Protein AF-A0A966J8N2-F1 (afdb_monomer)

Foldseek 3Di:
DAEAEDDDDDDDDDDDWDADPVRPGTPCVPDDDDDDVVVVVVVVVVQVVCCVVPNDADLLLLLVLVLVVQVVVCVVVNHGQEYEYACADPPPRPSRNQVNNCVSVVFAEDHQFLEWDDDDQWIWTWHADPVGIDIDIGGTPHYYHYYPNSDDDDDADPVRVVVVVPDDDDDDDGGGDGDPDDDPDDDDDPDDDDDDDDCDDDPVSVVVVVVVCVVVPVD
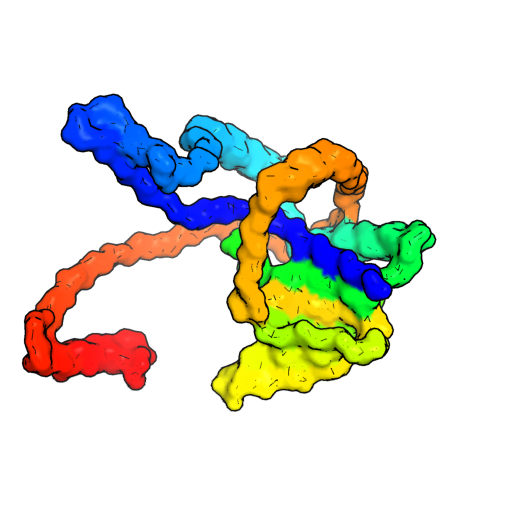
Radius of gyration: 23.29 Å; Cα contacts (8 Å, |Δi|>4): 243; chains: 1; bounding box: 59×46×68 Å

Secondary structure (DSSP, 8-state):
--EEE-----PPP-----B-TTSSSB--TTPPP---HHHHHHHHHHHHHHHHTT-SPPHHHHHHHHHHHHHHHHHHH---SEEEEESS-TTT----HHHHHHHHTT--EEEEEEEEEEETTEEEEEEEETTEEEEEEEESSEEEEEPTTSS-PPPPPHHHHHHHTTS------------S-------PPPPP--------SSGGGHHHHHHHHHHTT--

Nearest PDB structures (foldseek):
  1efv-assembly1_B  TM=6.869E-01  e=2.014E-14  Homo sapiens
  2a1u-assembly1_B  TM=6.929E-01  e=2.767E-14  Homo sapiens
  6fah-assembly1_B  TM=6.423E-01  e=3.055E-12  Acetobacterium woodii DSM 1030
  1t9g-assembly1_S  TM=6.996E-01  e=5.688E-11  Homo sapiens
  2a1t-assembly1_S  TM=6.239E-01  e=9.593E-12  Homo sapiens

pLDDT: mean 81.76, std 17.64, range [38.84, 98.44]

Solvent-accessible surface area (backbone atoms only — not comparable to full-atom values): 13640 Å² total; per-residue (Å²): 138,43,76,46,76,60,83,81,92,69,90,84,87,86,87,87,91,52,66,34,98,86,70,81,45,70,49,57,93,84,54,84,87,73,79,51,72,69,55,45,49,49,52,45,51,49,46,51,49,42,42,76,72,65,42,82,71,43,55,56,18,47,16,46,26,51,40,52,51,51,54,54,54,23,75,78,70,46,76,52,42,34,40,36,28,53,36,51,48,97,81,76,65,64,59,42,35,59,58,50,25,20,59,76,69,73,31,53,70,49,69,45,24,50,40,79,50,78,56,95,63,33,37,39,37,29,27,79,47,99,92,48,75,49,79,46,79,37,63,55,48,27,29,40,15,39,29,87,80,51,67,81,86,76,82,80,47,72,70,53,60,61,53,54,75,71,56,85,80,87,86,74,87,82,59,62,65,80,51,95,76,76,90,87,79,87,77,81,76,81,87,76,85,82,79,87,77,84,68,62,95,57,81,83,20,52,62,56,51,50,54,52,35,49,72,74,62,80,101

Sequence (219 aa):
MRILVCVKRVPAPGSKINITADGQRVDDTNLGHTTSPHEECAVEAASQLIEEHGGEWDPQRTAAAIAAAVTSLEAEGGPFDLVLFGNESADSSGFQVGIRVAHALGRPMVNGAKGLRVEGATAHVEREADAGREAYELPMPAVVGVKEGINLPRYPTMKGRLASKKAGVVTVEPAGEAGGLQMVTLKPPPERTNETVILGNGPEAAAAVVDVLEEIGVL

Structure (mmCIF, N/CA/C/O backbone):
data_AF-A0A966J8N2-F1
#
_entry.id   AF-A0A966J8N2-F1
#
loop_
_atom_site.group_PDB
_atom_site.id
_atom_site.type_symbol
_atom_site.label_atom_id
_atom_site.label_alt_id
_atom_site.label_comp_id
_atom_site.label_asym_id
_atom_site.label_entity_id
_atom_site.label_seq_id
_atom_site.pdbx_PDB_ins_code
_atom_site.Cartn_x
_atom_site.Cartn_y
_atom_site.Cartn_z
_atom_site.occupancy
_atom_site.B_iso_or_equiv
_atom_site.auth_seq_id
_atom_site.auth_comp_id
_atom_site.auth_asym_id
_atom_site.auth_atom_id
_atom_site.pdbx_PDB_model_num
ATOM 1 N N . MET A 1 1 ? -14.325 11.785 11.798 1.00 90.94 1 MET A N 1
ATOM 2 C CA . MET A 1 1 ? -13.638 10.897 10.849 1.00 90.94 1 MET A CA 1
ATOM 3 C C . MET A 1 1 ? -12.196 10.703 11.293 1.00 90.94 1 MET A C 1
ATOM 5 O O . MET A 1 1 ? -11.460 11.684 11.350 1.00 90.94 1 MET A O 1
ATOM 9 N N . ARG A 1 2 ? -11.812 9.482 11.664 1.00 96.50 2 ARG A N 1
ATOM 10 C CA . ARG A 1 2 ? -10.463 9.070 12.064 1.00 96.50 2 ARG A CA 1
ATOM 11 C C . ARG A 1 2 ? -9.881 8.197 10.959 1.00 96.50 2 ARG A C 1
ATOM 13 O O . ARG A 1 2 ? -10.493 7.206 10.573 1.00 96.50 2 ARG A O 1
ATOM 20 N N . ILE A 1 3 ? -8.711 8.578 10.460 1.00 95.62 3 ILE A N 1
ATOM 21 C CA . ILE A 1 3 ? -8.020 7.871 9.380 1.00 95.62 3 ILE A CA 1
ATOM 22 C C . ILE A 1 3 ? -6.671 7.406 9.904 1.00 95.62 3 ILE A C 1
ATOM 24 O O . ILE A 1 3 ? -5.911 8.211 10.446 1.00 95.62 3 ILE A O 1
ATOM 28 N N . LEU A 1 4 ? -6.374 6.128 9.711 1.00 95.75 4 LEU A N 1
ATOM 29 C CA . LEU A 1 4 ? -5.045 5.571 9.915 1.00 95.75 4 LEU A CA 1
ATOM 30 C C . LEU A 1 4 ? -4.380 5.360 8.553 1.00 95.75 4 LEU A C 1
ATOM 32 O O . LEU A 1 4 ? -5.027 4.890 7.623 1.00 95.75 4 LEU A O 1
ATOM 36 N N . VAL A 1 5 ? -3.095 5.694 8.428 1.00 93.56 5 VAL A N 1
ATOM 37 C CA . VAL A 1 5 ? -2.320 5.471 7.199 1.00 93.56 5 VAL A CA 1
ATOM 38 C C . VAL A 1 5 ? -1.098 4.630 7.533 1.00 93.56 5 VAL A C 1
ATOM 40 O O . VAL A 1 5 ? -0.260 5.038 8.336 1.00 93.56 5 VAL A O 1
ATOM 43 N N . CYS A 1 6 ? -0.992 3.464 6.907 1.00 89.81 6 CYS A N 1
ATOM 44 C CA . CYS A 1 6 ? 0.141 2.563 7.047 1.00 89.81 6 CYS A CA 1
ATOM 45 C C . CYS A 1 6 ? 1.195 2.905 5.988 1.00 89.81 6 CYS A C 1
ATOM 47 O O . CYS A 1 6 ? 0.953 2.773 4.788 1.00 89.81 6 CYS A O 1
ATOM 49 N N . VAL A 1 7 ? 2.370 3.347 6.438 1.00 85.56 7 VAL A N 1
ATOM 50 C CA . VAL A 1 7 ? 3.507 3.711 5.580 1.00 85.56 7 VAL A CA 1
ATOM 51 C C . VAL A 1 7 ? 4.668 2.743 5.800 1.00 85.56 7 VAL A C 1
ATOM 53 O O . VAL A 1 7 ? 4.949 2.363 6.935 1.00 85.56 7 VAL A O 1
ATOM 56 N N . LYS A 1 8 ? 5.353 2.356 4.719 1.00 81.50 8 LYS A N 1
ATOM 57 C CA . LYS A 1 8 ? 6.561 1.518 4.752 1.00 81.50 8 LYS A CA 1
ATOM 58 C C . LYS A 1 8 ? 7.743 2.324 4.220 1.00 81.50 8 LYS A C 1
ATOM 60 O O . LYS A 1 8 ? 7.620 3.002 3.201 1.00 81.50 8 LYS A O 1
ATOM 65 N N . ARG A 1 9 ? 8.885 2.255 4.903 1.00 73.94 9 ARG A N 1
ATOM 66 C CA . ARG A 1 9 ? 10.158 2.787 4.400 1.00 73.94 9 ARG A CA 1
ATOM 67 C C . ARG A 1 9 ? 10.784 1.750 3.463 1.00 73.94 9 ARG A C 1
ATOM 69 O O . ARG A 1 9 ? 10.900 0.600 3.861 1.00 73.94 9 ARG A O 1
ATOM 76 N N . VAL A 1 10 ? 11.189 2.170 2.266 1.00 61.56 10 VAL A N 1
ATOM 77 C CA . VAL A 1 10 ? 11.801 1.320 1.225 1.00 61.56 10 VAL A CA 1
ATOM 78 C C . VAL A 1 10 ? 13.057 2.002 0.644 1.00 61.56 10 VAL A C 1
ATOM 80 O O . VAL A 1 10 ? 13.169 3.228 0.779 1.00 61.56 10 VAL A O 1
ATOM 83 N N . PRO A 1 11 ? 14.003 1.265 0.027 1.00 57.75 11 PRO A N 1
ATOM 84 C CA . PRO A 1 11 ? 15.162 1.847 -0.664 1.00 57.75 11 PRO A CA 1
ATOM 85 C C . PRO A 1 11 ? 14.770 2.796 -1.813 1.00 57.75 11 PRO A C 1
ATOM 87 O O . PRO A 1 11 ? 13.733 2.615 -2.450 1.00 57.75 11 PRO A O 1
ATOM 90 N N . ALA A 1 12 ? 15.591 3.819 -2.084 1.00 53.41 12 ALA A N 1
ATOM 91 C CA . ALA A 1 12 ? 15.307 4.841 -3.098 1.00 53.41 12 ALA A CA 1
ATOM 92 C C . ALA A 1 12 ? 15.877 4.468 -4.487 1.00 53.41 12 ALA A C 1
ATOM 94 O O . ALA A 1 12 ? 17.073 4.198 -4.589 1.00 53.41 12 ALA A O 1
ATOM 95 N N . PRO A 1 13 ? 15.085 4.510 -5.575 1.00 45.66 13 PRO A N 1
ATOM 96 C CA . PRO A 1 13 ? 15.589 4.245 -6.925 1.00 45.66 13 PRO A CA 1
ATOM 97 C C . PRO A 1 13 ? 16.165 5.499 -7.632 1.00 45.66 13 PRO A C 1
ATOM 99 O O . PRO A 1 13 ? 15.451 6.471 -7.857 1.00 45.66 13 PRO A O 1
ATOM 102 N N . GLY A 1 14 ? 17.444 5.437 -8.048 1.00 56.69 14 GLY A N 1
ATOM 103 C CA . GLY A 1 14 ? 18.022 6.137 -9.221 1.00 56.69 14 GLY A CA 1
ATOM 104 C C . GLY A 1 14 ? 18.490 7.609 -9.111 1.00 56.69 14 GLY A C 1
ATOM 105 O O . GLY A 1 14 ? 17.722 8.520 -9.397 1.00 56.69 14 GLY A O 1
ATOM 106 N N . SER A 1 15 ? 19.792 7.872 -8.886 1.00 52.88 15 SER A N 1
ATOM 107 C CA . SER A 1 15 ? 20.393 9.229 -9.001 1.00 52.88 15 SER A CA 1
ATOM 108 C C . SER A 1 15 ? 21.612 9.282 -9.945 1.00 52.88 15 SER A C 1
ATOM 110 O O . SER A 1 15 ? 22.461 8.397 -9.903 1.00 52.88 15 SER A O 1
ATOM 112 N N . LYS A 1 16 ? 21.724 10.335 -10.778 1.00 49.31 16 LYS A N 1
ATOM 113 C CA . LYS A 1 16 ? 22.907 10.662 -11.614 1.00 49.31 16 LYS A CA 1
ATOM 114 C C . LYS A 1 16 ? 23.713 11.819 -10.998 1.00 49.31 16 LYS A C 1
ATOM 116 O O . LYS A 1 16 ? 23.121 12.722 -10.416 1.00 49.31 16 LYS A O 1
ATOM 121 N N . ILE A 1 17 ? 25.040 11.810 -11.170 1.00 52.44 17 ILE A N 1
ATOM 122 C CA . ILE A 1 17 ? 25.995 12.773 -10.578 1.00 52.44 17 ILE A CA 1
ATOM 123 C C . ILE A 1 17 ? 26.529 13.739 -11.655 1.00 52.44 17 ILE A C 1
ATOM 125 O O . ILE A 1 17 ? 26.930 13.287 -12.726 1.00 52.44 17 ILE A O 1
ATOM 129 N N . ASN A 1 18 ? 26.576 15.046 -11.355 1.00 51.38 18 ASN A N 1
ATOM 130 C CA . ASN A 1 18 ? 27.147 16.106 -12.208 1.00 51.38 18 ASN A CA 1
ATOM 131 C C . ASN A 1 18 ? 28.464 16.663 -11.620 1.00 51.38 18 ASN A C 1
ATOM 133 O O . ASN A 1 18 ? 28.642 16.666 -10.405 1.00 51.38 18 ASN A O 1
ATOM 137 N N . ILE A 1 19 ? 29.374 17.173 -12.460 1.00 49.66 19 ILE A N 1
ATOM 138 C CA . ILE A 1 19 ? 30.693 17.720 -12.065 1.00 49.66 19 ILE A CA 1
ATOM 139 C C . ILE A 1 19 ? 30.783 19.200 -12.479 1.00 49.66 19 ILE A C 1
ATOM 141 O O . ILE A 1 19 ? 30.274 19.575 -13.536 1.00 49.66 19 ILE A O 1
ATOM 145 N N . THR A 1 20 ? 31.417 20.039 -11.655 1.00 46.62 20 THR A N 1
ATOM 146 C CA . THR A 1 20 ? 31.662 21.463 -11.930 1.00 46.62 20 THR A CA 1
ATOM 147 C C . THR A 1 20 ? 32.544 21.654 -13.168 1.00 46.62 20 THR A C 1
ATOM 149 O O . THR A 1 20 ? 33.366 20.805 -13.505 1.00 46.62 20 THR A O 1
ATOM 152 N N . ALA A 1 21 ? 32.398 22.790 -13.860 1.00 53.66 21 ALA A N 1
ATOM 153 C CA . ALA A 1 21 ? 33.078 23.062 -15.136 1.00 53.66 21 ALA A CA 1
ATOM 154 C C . ALA A 1 21 ? 34.621 23.051 -15.061 1.00 53.66 21 ALA A C 1
ATOM 156 O O . ALA A 1 21 ? 35.285 22.869 -16.078 1.00 53.66 21 ALA A O 1
ATOM 157 N N . ASP A 1 22 ? 35.191 23.236 -13.869 1.00 62.16 22 ASP A N 1
ATOM 158 C CA . ASP A 1 22 ? 36.630 23.144 -13.594 1.00 62.16 22 ASP A CA 1
ATOM 159 C C . ASP A 1 22 ? 37.109 21.710 -13.285 1.00 62.16 22 ASP A C 1
ATOM 161 O O . ASP A 1 22 ? 38.305 21.480 -13.101 1.00 62.16 22 ASP A O 1
ATOM 165 N N . GLY A 1 23 ? 36.192 20.740 -13.225 1.00 43.81 23 GLY A N 1
ATOM 166 C CA . GLY A 1 23 ? 36.477 19.332 -12.963 1.00 43.81 23 GLY A CA 1
ATOM 167 C C . GLY A 1 23 ? 36.945 19.033 -11.538 1.00 43.81 23 GLY A C 1
ATOM 168 O O . GLY A 1 23 ? 37.379 17.916 -11.270 1.00 43.81 23 GLY A O 1
ATOM 169 N N . GLN A 1 24 ? 36.897 20.009 -10.627 1.00 52.28 24 GLN A N 1
ATOM 170 C CA . GLN A 1 24 ? 37.462 19.864 -9.282 1.00 52.28 24 GLN A CA 1
ATOM 171 C C . GLN A 1 24 ? 36.437 19.402 -8.245 1.00 52.28 24 GLN A C 1
ATOM 173 O O . GLN A 1 24 ? 36.822 19.008 -7.142 1.00 52.28 24 GLN A O 1
ATOM 178 N N . ARG A 1 25 ? 35.132 19.489 -8.542 1.00 39.75 25 ARG A N 1
ATOM 179 C CA . ARG A 1 25 ? 34.061 19.227 -7.572 1.00 39.75 25 ARG A CA 1
ATOM 180 C C . ARG A 1 25 ? 32.830 18.615 -8.237 1.00 39.75 25 ARG A C 1
ATOM 182 O O . ARG A 1 25 ? 32.580 18.801 -9.420 1.00 39.75 25 ARG A O 1
ATOM 189 N N . VAL A 1 26 ? 32.032 17.901 -7.453 1.00 44.72 26 VAL A N 1
ATOM 190 C CA . VAL A 1 26 ? 30.655 17.553 -7.824 1.00 44.72 26 VAL A CA 1
ATOM 191 C C . VAL A 1 26 ? 29.809 18.823 -7.713 1.00 44.72 26 VAL A C 1
ATOM 193 O O . VAL A 1 26 ? 29.905 19.526 -6.707 1.00 44.72 26 VAL A O 1
ATOM 196 N N . ASP A 1 27 ? 29.023 19.138 -8.746 1.00 58.16 27 ASP A N 1
ATOM 197 C CA . ASP A 1 27 ? 28.054 20.238 -8.688 1.00 58.16 27 ASP A CA 1
ATOM 198 C C . ASP A 1 27 ? 26.820 19.758 -7.914 1.00 58.16 27 ASP A C 1
ATOM 200 O O . ASP A 1 27 ? 25.926 19.104 -8.456 1.00 58.16 27 ASP A O 1
ATOM 204 N N . ASP A 1 28 ? 26.819 20.036 -6.612 1.00 55.34 28 ASP A N 1
ATOM 205 C CA . ASP A 1 28 ? 25.792 19.636 -5.652 1.00 55.34 28 ASP A CA 1
ATOM 206 C C . ASP A 1 28 ? 24.653 20.652 -5.512 1.00 55.34 28 ASP A C 1
ATOM 208 O O . ASP A 1 28 ? 23.693 20.399 -4.781 1.00 55.34 28 ASP A O 1
ATOM 212 N N . THR A 1 29 ? 24.693 21.747 -6.283 1.00 53.69 29 THR A N 1
ATOM 213 C CA . THR A 1 29 ? 23.726 22.856 -6.224 1.00 53.69 29 THR A CA 1
ATOM 214 C C . THR A 1 29 ? 22.280 22.387 -6.435 1.00 53.69 29 THR A C 1
ATOM 216 O O . THR A 1 29 ? 21.351 22.989 -5.901 1.00 53.69 29 THR A O 1
ATOM 219 N N . ASN A 1 30 ? 22.088 21.287 -7.177 1.00 47.91 30 ASN A N 1
ATOM 220 C CA . ASN A 1 30 ? 20.786 20.659 -7.435 1.00 47.91 30 ASN A CA 1
ATOM 221 C C . ASN A 1 30 ? 20.743 19.153 -7.095 1.00 47.91 30 ASN A C 1
ATOM 223 O O . ASN A 1 30 ? 19.822 18.460 -7.530 1.00 47.91 30 ASN A O 1
ATOM 227 N N . LEU A 1 31 ? 21.721 18.625 -6.345 1.00 48.31 31 LEU A N 1
ATOM 228 C CA . LEU A 1 31 ? 21.735 17.211 -5.956 1.00 48.31 31 LEU A CA 1
ATOM 229 C C . LEU A 1 31 ? 20.979 16.983 -4.641 1.00 48.31 31 LEU A C 1
ATOM 231 O O . LEU A 1 31 ? 21.193 17.651 -3.625 1.00 48.31 31 LEU A O 1
ATOM 235 N N . GLY A 1 32 ? 20.114 15.969 -4.644 1.00 45.47 32 GLY A N 1
ATOM 236 C CA . GLY A 1 32 ? 19.636 15.362 -3.407 1.00 45.47 32 GLY A CA 1
ATOM 237 C C . GLY A 1 32 ? 20.806 14.672 -2.711 1.00 45.47 32 GLY A C 1
ATOM 238 O O . GLY A 1 32 ? 21.498 13.862 -3.318 1.00 45.47 32 GLY A O 1
ATOM 239 N N . HIS A 1 33 ? 21.054 15.006 -1.448 1.00 46.91 33 HIS A N 1
ATOM 240 C CA . HIS A 1 33 ? 22.078 14.326 -0.661 1.00 46.91 33 HIS A CA 1
ATOM 241 C C . HIS A 1 33 ? 21.510 12.989 -0.164 1.00 46.91 33 HIS A C 1
ATOM 243 O O . HIS A 1 33 ? 20.449 12.969 0.464 1.00 46.91 33 HIS A O 1
ATOM 249 N N . THR A 1 34 ? 22.210 11.893 -0.455 1.00 48.28 34 THR A N 1
ATOM 250 C CA . THR A 1 34 ? 21.903 10.538 0.032 1.00 48.28 34 THR A CA 1
ATOM 251 C C . THR A 1 34 ? 23.021 10.044 0.956 1.00 48.28 34 THR A C 1
ATOM 253 O O . THR A 1 34 ? 24.043 10.710 1.125 1.00 48.28 34 THR A O 1
ATOM 256 N N . THR A 1 35 ? 22.798 8.911 1.610 1.00 48.00 35 THR A N 1
ATOM 257 C CA . THR A 1 35 ? 23.773 8.203 2.448 1.00 48.00 35 THR A CA 1
ATOM 258 C C . THR A 1 35 ? 25.008 7.827 1.609 1.00 48.00 35 THR A C 1
ATOM 260 O O . THR A 1 35 ? 24.850 7.474 0.447 1.00 48.00 35 THR A O 1
ATOM 263 N N . SER A 1 36 ? 26.244 7.959 2.117 1.00 38.84 36 SER A N 1
ATOM 264 C CA . SER A 1 36 ? 27.427 7.646 1.292 1.00 38.84 36 SER A CA 1
ATOM 265 C C . SER A 1 36 ? 27.568 6.132 1.089 1.00 38.84 36 SER A C 1
ATOM 267 O O . SER A 1 36 ? 27.107 5.377 1.943 1.00 38.84 36 SER A O 1
ATOM 269 N N . PRO A 1 37 ? 28.275 5.653 0.048 1.00 40.81 37 PRO A N 1
ATOM 270 C CA . PRO A 1 37 ? 28.410 4.221 -0.232 1.00 40.81 37 PRO A CA 1
ATOM 271 C C . PRO A 1 37 ? 28.949 3.393 0.941 1.00 40.81 37 PRO A C 1
ATOM 273 O O . PRO A 1 37 ? 28.595 2.233 1.094 1.00 40.81 37 PRO A O 1
ATOM 276 N N . HIS A 1 38 ? 29.783 3.972 1.810 1.00 40.47 38 HIS A N 1
ATOM 277 C CA . HIS A 1 38 ? 30.262 3.283 3.012 1.00 40.47 38 HIS A CA 1
ATOM 278 C C . HIS A 1 38 ? 29.167 3.120 4.070 1.00 40.47 38 HIS A C 1
ATOM 280 O O . HIS A 1 38 ? 29.110 2.103 4.755 1.00 40.47 38 HIS A O 1
ATOM 286 N N . GLU A 1 39 ? 28.295 4.112 4.199 1.00 44.66 39 GLU A N 1
ATOM 287 C CA . GLU A 1 39 ? 27.160 4.088 5.117 1.00 44.66 39 GLU A CA 1
ATOM 288 C C . GLU A 1 39 ? 25.996 3.285 4.518 1.00 44.66 39 GLU A C 1
ATOM 290 O O . GLU A 1 39 ? 25.277 2.631 5.261 1.00 44.66 39 GLU A O 1
ATOM 295 N N . GLU A 1 40 ? 25.856 3.246 3.191 1.00 43.16 40 GLU A N 1
ATOM 296 C CA . GLU A 1 40 ? 24.983 2.317 2.469 1.00 43.16 40 GLU A CA 1
ATOM 297 C C . GLU A 1 40 ? 25.467 0.879 2.657 1.00 43.16 40 GLU A C 1
ATOM 299 O O . GLU A 1 40 ? 24.668 0.035 3.033 1.00 43.16 40 GLU A O 1
ATOM 304 N N . CYS A 1 41 ? 26.772 0.606 2.534 1.00 46.91 41 CYS A N 1
ATOM 305 C CA . CYS A 1 41 ? 27.359 -0.693 2.876 1.00 46.91 41 CYS A CA 1
ATOM 306 C C . CYS A 1 41 ? 27.179 -1.045 4.358 1.00 46.91 41 CYS A C 1
ATOM 308 O O . CYS A 1 41 ? 27.017 -2.214 4.684 1.00 46.91 41 CYS A O 1
ATOM 310 N N . ALA A 1 42 ? 27.208 -0.067 5.269 1.00 47.62 42 ALA A N 1
ATOM 311 C CA . ALA A 1 42 ? 26.953 -0.310 6.689 1.00 47.62 42 ALA A CA 1
ATOM 312 C C . ALA A 1 42 ? 25.469 -0.610 6.963 1.00 47.62 42 ALA A C 1
ATOM 314 O O . ALA A 1 42 ? 25.161 -1.490 7.763 1.00 47.62 42 ALA A O 1
ATOM 315 N N . VAL A 1 43 ? 24.554 0.092 6.287 1.00 53.56 43 VAL A N 1
ATOM 316 C CA . VAL A 1 43 ? 23.110 -0.183 6.319 1.00 53.56 43 VAL A CA 1
ATOM 317 C C . VAL A 1 43 ? 22.801 -1.533 5.674 1.00 53.56 43 VAL A C 1
ATOM 319 O O . VAL A 1 43 ? 21.986 -2.269 6.211 1.00 53.56 43 VAL A O 1
ATOM 322 N N . GLU A 1 44 ? 23.480 -1.889 4.588 1.00 61.03 44 GLU A N 1
ATOM 323 C CA . GLU A 1 44 ? 23.371 -3.182 3.913 1.00 61.03 44 GLU A CA 1
ATOM 324 C C . GLU A 1 44 ? 23.938 -4.306 4.778 1.00 61.03 44 GLU A C 1
ATOM 326 O O . GLU A 1 44 ? 23.272 -5.308 4.974 1.00 61.03 44 GLU A O 1
ATOM 331 N N . ALA A 1 45 ? 25.109 -4.131 5.393 1.00 58.06 45 ALA A N 1
ATOM 332 C CA . ALA A 1 45 ? 25.642 -5.100 6.348 1.00 58.06 45 ALA A CA 1
ATOM 333 C C . ALA A 1 45 ? 24.697 -5.274 7.546 1.00 58.06 45 ALA A C 1
ATOM 335 O O . ALA A 1 45 ? 24.491 -6.389 8.012 1.00 58.06 45 ALA A O 1
ATOM 336 N N . ALA A 1 46 ? 24.076 -4.193 8.026 1.00 57.78 46 ALA A N 1
ATOM 337 C CA . ALA A 1 46 ? 23.033 -4.280 9.040 1.00 57.78 46 ALA A CA 1
ATOM 338 C C . ALA A 1 46 ? 21.770 -4.985 8.514 1.00 57.78 46 ALA A C 1
ATOM 340 O O . ALA A 1 46 ? 21.186 -5.761 9.261 1.00 57.78 46 ALA A O 1
ATOM 341 N N . SER A 1 47 ? 21.369 -4.770 7.255 1.00 54.06 47 SER A N 1
ATOM 342 C CA . SER A 1 47 ? 20.258 -5.485 6.609 1.00 54.06 47 SER A CA 1
ATOM 343 C C . SER A 1 47 ? 20.561 -6.972 6.499 1.00 54.06 47 SER A C 1
ATOM 345 O O . SER A 1 47 ? 19.766 -7.771 6.966 1.00 54.06 47 SER A O 1
ATOM 347 N N . GLN A 1 48 ? 21.744 -7.349 6.015 1.00 54.00 48 GLN A N 1
ATOM 348 C CA . GLN A 1 48 ? 22.218 -8.731 5.943 1.00 54.00 48 GLN A CA 1
ATOM 349 C C . GLN A 1 48 ? 22.260 -9.383 7.324 1.00 54.00 48 GLN A C 1
ATOM 351 O O . GLN A 1 48 ? 21.814 -10.513 7.474 1.00 54.00 48 GLN A O 1
ATOM 356 N N . LEU A 1 49 ? 22.727 -8.671 8.355 1.00 58.56 49 LEU A N 1
ATOM 357 C CA . LEU A 1 49 ? 22.721 -9.172 9.730 1.00 58.56 49 LEU A CA 1
ATOM 358 C C . LEU A 1 49 ? 21.297 -9.313 10.281 1.00 58.56 49 LEU A C 1
ATOM 360 O O . LEU A 1 49 ? 21.013 -10.300 10.953 1.00 58.56 49 LEU A O 1
ATOM 364 N N . ILE A 1 50 ? 20.395 -8.366 10.003 1.00 58.50 50 ILE A N 1
ATOM 365 C CA . ILE A 1 50 ? 18.972 -8.457 10.367 1.00 58.50 50 ILE A CA 1
ATOM 366 C C . ILE A 1 50 ? 18.307 -9.608 9.614 1.00 58.50 50 ILE A C 1
ATOM 368 O O . ILE A 1 50 ? 17.517 -10.331 10.205 1.00 58.50 50 ILE A O 1
ATOM 372 N N . GLU A 1 51 ? 18.636 -9.825 8.345 1.00 57.91 51 GLU A N 1
ATOM 373 C CA . GLU A 1 51 ? 18.144 -10.932 7.533 1.00 57.91 51 GLU A CA 1
ATOM 374 C C . GLU A 1 51 ? 18.638 -12.276 8.072 1.00 57.91 51 GLU A C 1
ATOM 376 O O . GLU A 1 51 ? 17.830 -13.173 8.309 1.00 57.91 51 GLU A O 1
ATOM 381 N N . GLU A 1 52 ? 19.935 -12.380 8.363 1.00 49.97 52 GLU A N 1
ATOM 382 C CA . GLU A 1 52 ? 20.589 -13.546 8.964 1.00 49.97 52 GLU A CA 1
ATOM 383 C C . GLU A 1 52 ? 20.037 -13.863 10.365 1.00 49.97 52 GLU A C 1
ATOM 385 O O . GLU A 1 52 ? 19.918 -15.030 10.735 1.00 49.97 52 GLU A O 1
ATOM 390 N N . HIS A 1 53 ? 19.645 -12.840 11.131 1.00 55.06 53 HIS A N 1
ATOM 391 C CA . HIS A 1 53 ? 19.195 -12.974 12.520 1.00 55.06 53 HIS A CA 1
ATOM 392 C C . HIS A 1 53 ? 17.700 -12.670 12.724 1.00 55.06 53 HIS A C 1
ATOM 394 O O . HIS A 1 53 ? 17.267 -12.487 13.865 1.00 55.06 53 HIS A O 1
ATOM 400 N N . GLY A 1 54 ? 16.888 -12.608 11.663 1.00 56.12 54 GLY A N 1
ATOM 401 C CA . GLY A 1 54 ? 15.506 -12.142 11.817 1.00 56.12 54 GLY A CA 1
ATOM 402 C C . GLY A 1 54 ? 14.666 -11.828 10.579 1.00 56.12 54 GLY A C 1
ATOM 403 O O . GLY A 1 54 ? 13.462 -11.674 10.779 1.00 56.12 54 GLY A O 1
ATOM 404 N N . GLY A 1 55 ? 15.229 -11.787 9.362 1.00 58.06 55 GLY A N 1
ATOM 405 C CA . GLY A 1 55 ? 14.515 -11.657 8.078 1.00 58.06 55 GLY A CA 1
ATOM 406 C C . GLY A 1 55 ? 13.657 -10.395 7.890 1.00 58.06 55 GLY A C 1
ATOM 407 O O . GLY A 1 55 ? 13.176 -9.780 8.842 1.00 58.06 55 GLY A O 1
ATOM 408 N N . GLU A 1 56 ? 13.347 -10.044 6.638 1.00 66.12 56 GLU A N 1
ATOM 409 C CA . GLU A 1 56 ? 12.130 -9.263 6.389 1.00 66.12 56 GLU A CA 1
ATOM 410 C C . GLU A 1 56 ? 10.924 -10.108 6.830 1.00 66.12 56 GLU A C 1
ATOM 412 O O . GLU A 1 56 ? 10.830 -11.300 6.526 1.00 66.12 56 GLU A O 1
ATOM 417 N N . TRP A 1 57 ? 10.002 -9.512 7.584 1.00 79.00 57 TRP A N 1
ATOM 418 C CA . TRP A 1 57 ? 8.794 -10.217 7.991 1.00 79.00 57 TRP A CA 1
ATOM 419 C C . TRP A 1 57 ? 7.946 -10.547 6.771 1.00 79.00 57 TRP A C 1
ATOM 421 O O . TRP A 1 57 ? 7.644 -9.681 5.949 1.00 79.00 57 TRP A O 1
ATOM 431 N N . ASP A 1 58 ? 7.479 -11.788 6.694 1.00 86.19 58 ASP A N 1
ATOM 432 C CA . ASP A 1 58 ? 6.559 -12.178 5.640 1.00 86.19 58 ASP A CA 1
ATOM 433 C C . ASP A 1 58 ? 5.241 -11.367 5.721 1.00 86.19 58 ASP A C 1
ATOM 435 O O . ASP A 1 58 ? 4.896 -10.792 6.769 1.00 86.19 58 ASP A O 1
ATOM 439 N N . PRO A 1 59 ? 4.458 -11.304 4.627 1.00 88.12 59 PRO A N 1
ATOM 440 C CA . PRO A 1 59 ? 3.237 -10.505 4.598 1.00 88.12 59 PRO A CA 1
ATOM 441 C C . PRO A 1 59 ? 2.189 -10.901 5.644 1.00 88.12 59 PRO A C 1
ATOM 443 O O . PRO A 1 59 ? 1.392 -10.051 6.043 1.00 88.12 59 PRO A O 1
ATOM 446 N N . GLN A 1 60 ? 2.149 -12.165 6.081 1.00 92.19 60 GLN A N 1
ATOM 447 C CA . GLN A 1 60 ? 1.217 -12.628 7.109 1.00 92.19 60 GLN A CA 1
ATOM 448 C C . GLN A 1 60 ? 1.652 -12.139 8.488 1.00 92.19 60 GLN A C 1
ATOM 450 O O . GLN A 1 60 ? 0.837 -11.533 9.187 1.00 92.19 60 GLN A O 1
ATOM 455 N N . ARG A 1 61 ? 2.925 -12.322 8.846 1.00 91.88 61 ARG A N 1
ATOM 456 C CA . ARG A 1 61 ? 3.481 -11.825 10.110 1.00 91.88 61 ARG A CA 1
ATOM 457 C C . ARG A 1 61 ? 3.357 -10.304 10.222 1.00 91.88 61 ARG A C 1
ATOM 459 O O . ARG A 1 61 ? 2.895 -9.789 11.240 1.00 91.88 61 ARG A O 1
ATOM 466 N N . THR A 1 62 ? 3.681 -9.589 9.143 1.00 90.69 62 THR A N 1
ATOM 467 C CA . THR A 1 62 ? 3.539 -8.126 9.049 1.00 90.69 62 THR A CA 1
ATOM 468 C C . THR A 1 62 ? 2.088 -7.685 9.230 1.00 90.69 62 THR A C 1
ATOM 470 O O . THR A 1 62 ? 1.802 -6.790 10.026 1.00 90.69 62 THR A O 1
ATOM 473 N N . ALA A 1 63 ? 1.147 -8.324 8.529 1.00 94.31 63 ALA A N 1
ATOM 474 C CA . ALA A 1 63 ? -0.270 -7.995 8.650 1.00 94.31 63 ALA A CA 1
ATOM 475 C C . ALA A 1 63 ? -0.819 -8.266 10.058 1.00 94.31 63 ALA A C 1
ATOM 477 O O . ALA A 1 63 ? -1.609 -7.468 10.556 1.00 94.31 63 ALA A O 1
ATOM 478 N N . ALA A 1 64 ? -0.386 -9.346 10.716 1.00 94.56 64 ALA A N 1
ATOM 479 C CA . ALA A 1 64 ? -0.803 -9.670 12.078 1.00 94.56 64 ALA A CA 1
ATOM 480 C C . ALA A 1 64 ? -0.374 -8.587 13.082 1.00 94.56 64 ALA A C 1
ATOM 482 O O . ALA A 1 64 ? -1.208 -8.110 13.853 1.00 94.56 64 ALA A O 1
ATOM 483 N N . ALA A 1 65 ? 0.885 -8.135 13.024 1.00 94.56 65 ALA A N 1
ATOM 484 C CA . ALA A 1 65 ? 1.357 -7.048 13.884 1.00 94.56 65 ALA A CA 1
ATOM 485 C C . ALA A 1 65 ? 0.623 -5.729 13.621 1.00 94.56 65 ALA A C 1
ATOM 487 O O . ALA A 1 65 ? 0.237 -5.045 14.568 1.00 94.56 65 ALA A O 1
ATOM 488 N N . ILE A 1 66 ? 0.387 -5.378 12.351 1.00 95.31 66 ILE A N 1
ATOM 489 C CA . ILE A 1 66 ? -0.361 -4.161 12.013 1.00 95.31 66 ILE A CA 1
ATOM 490 C C . ILE A 1 66 ? -1.797 -4.263 12.531 1.00 95.31 66 ILE A C 1
ATOM 492 O O . ILE A 1 66 ? -2.259 -3.332 13.180 1.00 95.31 66 ILE A O 1
ATOM 496 N N . ALA A 1 67 ? -2.492 -5.381 12.304 1.00 96.50 67 ALA A N 1
ATOM 497 C CA . ALA A 1 67 ? -3.856 -5.578 12.791 1.00 96.50 67 ALA A CA 1
ATOM 498 C C . ALA A 1 67 ? -3.934 -5.469 14.324 1.00 96.50 67 ALA A C 1
ATOM 500 O O . ALA A 1 67 ? -4.794 -4.753 14.833 1.00 96.50 67 ALA A O 1
ATOM 501 N N . ALA A 1 68 ? -2.994 -6.084 15.051 1.00 95.69 68 ALA A N 1
ATOM 502 C CA . ALA A 1 68 ? -2.906 -5.965 16.505 1.00 95.69 68 ALA A CA 1
ATOM 503 C C . ALA A 1 68 ? -2.684 -4.511 16.958 1.00 95.69 68 ALA A C 1
ATOM 505 O O . ALA A 1 68 ? -3.347 -4.041 17.885 1.00 95.69 68 ALA A O 1
ATOM 506 N N . ALA A 1 69 ? -1.804 -3.771 16.275 1.00 95.06 69 ALA A N 1
ATOM 507 C CA . ALA A 1 69 ? -1.581 -2.355 16.549 1.00 95.06 69 ALA A CA 1
ATOM 508 C C . ALA A 1 69 ? -2.839 -1.511 16.279 1.00 95.06 69 ALA A C 1
ATOM 510 O O . ALA A 1 69 ? -3.174 -0.654 17.095 1.00 95.06 69 ALA A O 1
ATOM 511 N N . VAL A 1 70 ? -3.572 -1.776 15.186 1.00 96.44 70 VAL A N 1
ATOM 512 C CA . VAL A 1 70 ? -4.858 -1.114 14.906 1.00 96.44 70 VAL A CA 1
ATOM 513 C C . VAL A 1 70 ? -5.843 -1.374 16.039 1.00 96.44 70 VAL A C 1
ATOM 515 O O . VAL A 1 70 ? -6.371 -0.419 16.599 1.00 96.44 70 VAL A O 1
ATOM 518 N N . THR A 1 71 ? -6.052 -2.633 16.426 1.00 96.50 71 THR A N 1
ATOM 519 C CA . THR A 1 71 ? -6.973 -2.988 17.515 1.00 96.50 71 THR A CA 1
ATOM 520 C C . THR A 1 71 ? -6.602 -2.303 18.831 1.00 96.50 71 THR A C 1
ATOM 522 O O . THR A 1 71 ? -7.484 -1.787 19.513 1.00 96.50 71 THR A O 1
ATOM 525 N N . SER A 1 72 ? -5.311 -2.242 19.169 1.00 95.19 72 SER A N 1
ATOM 526 C CA . SER A 1 72 ? -4.829 -1.554 20.374 1.00 95.19 72 SER A CA 1
ATOM 527 C C . SER A 1 72 ? -5.154 -0.054 20.347 1.00 95.19 72 SER A C 1
ATOM 529 O O . SER A 1 72 ? -5.777 0.476 21.266 1.00 95.19 72 SER A O 1
ATOM 531 N N . LEU A 1 73 ? -4.830 0.625 19.241 1.00 95.00 73 LEU A N 1
ATOM 532 C CA . LEU A 1 73 ? -5.124 2.051 19.059 1.00 95.00 73 LEU A CA 1
ATOM 533 C C . LEU A 1 73 ? -6.630 2.348 19.069 1.00 95.00 73 LEU A C 1
ATOM 535 O O . LEU A 1 73 ? -7.056 3.434 19.473 1.00 95.00 73 LEU A O 1
ATOM 539 N N . GLU A 1 74 ? -7.445 1.405 18.599 1.00 97.12 74 GLU A N 1
ATOM 540 C CA . GLU A 1 74 ? -8.895 1.554 18.603 1.00 97.12 74 GLU A CA 1
ATOM 541 C C . GLU A 1 74 ? -9.525 1.335 19.977 1.00 97.12 74 GLU A C 1
ATOM 543 O O . GLU A 1 74 ? -10.520 1.988 20.296 1.00 97.12 74 GLU A O 1
ATOM 548 N N . ALA A 1 75 ? -8.931 0.485 20.816 1.00 96.75 75 ALA A N 1
ATOM 549 C CA . ALA A 1 75 ? -9.371 0.305 22.196 1.00 96.75 75 ALA A CA 1
ATOM 550 C C . ALA A 1 75 ? -9.251 1.605 23.014 1.00 96.75 75 ALA A C 1
ATOM 552 O O . ALA A 1 75 ? -10.083 1.867 23.880 1.00 96.75 75 ALA A O 1
ATOM 553 N N . GLU A 1 76 ? -8.254 2.439 22.713 1.00 93.25 76 GLU A N 1
ATOM 554 C CA . GLU A 1 76 ? -8.032 3.722 23.390 1.00 93.25 76 GLU A CA 1
ATOM 555 C C . GLU A 1 76 ? -8.799 4.885 22.744 1.00 93.25 76 GLU A C 1
ATOM 557 O O . GLU A 1 76 ? -9.303 5.771 23.435 1.00 93.25 76 GLU A O 1
ATOM 562 N N . GLY A 1 77 ? -8.867 4.913 21.409 1.00 93.50 77 GLY A N 1
ATOM 563 C CA . GLY A 1 77 ? -9.343 6.073 20.649 1.00 93.50 77 GLY A CA 1
ATOM 564 C C . GLY A 1 77 ? -10.653 5.881 19.881 1.00 93.50 77 GLY A C 1
ATOM 565 O O . GLY A 1 77 ? -11.051 6.793 19.152 1.00 93.50 77 GLY A O 1
ATOM 566 N N . GLY A 1 78 ? -11.302 4.719 19.998 1.00 95.94 78 GLY A N 1
ATOM 567 C CA . GLY A 1 78 ? -12.453 4.304 19.184 1.00 95.94 78 GLY A CA 1
ATOM 568 C C . GLY A 1 78 ? -12.042 3.719 17.824 1.00 95.94 78 GLY A C 1
ATOM 569 O O . GLY A 1 78 ? -10.855 3.675 17.517 1.00 95.94 78 GLY A O 1
ATOM 570 N N . PRO A 1 79 ? -12.976 3.285 16.961 1.00 96.50 79 PRO A N 1
ATOM 571 C CA . PRO A 1 79 ? -12.638 2.738 15.645 1.00 96.50 79 PRO A CA 1
ATOM 572 C C . PRO A 1 79 ? -12.088 3.806 14.684 1.00 96.50 79 PRO A C 1
ATOM 574 O O . PRO A 1 79 ? -12.424 4.993 14.776 1.00 96.50 79 PRO A O 1
ATOM 577 N N . PHE A 1 80 ? -11.224 3.397 13.757 1.00 98.00 80 PHE A N 1
ATOM 578 C CA . PHE A 1 80 ? -10.882 4.188 12.575 1.00 98.00 80 PHE A CA 1
ATOM 579 C C . PHE A 1 80 ? -11.954 3.992 11.504 1.00 98.00 80 PHE A C 1
ATOM 581 O O . PHE A 1 80 ? -12.310 2.860 11.186 1.00 98.00 80 PHE A O 1
ATOM 588 N N . ASP A 1 81 ? -12.425 5.086 10.907 1.00 98.25 81 ASP A N 1
ATOM 589 C CA . ASP A 1 81 ? -13.394 5.040 9.807 1.00 98.25 81 ASP A CA 1
ATOM 590 C C . ASP A 1 81 ? -12.741 4.501 8.523 1.00 98.25 81 ASP A C 1
ATOM 592 O O . ASP A 1 81 ? -13.353 3.748 7.767 1.00 98.25 81 ASP A O 1
ATOM 596 N N . LEU A 1 82 ? -11.468 4.852 8.304 1.00 97.44 82 LEU A N 1
ATOM 597 C CA . LEU A 1 82 ? -10.656 4.347 7.199 1.00 97.44 82 LEU A CA 1
ATOM 598 C C . LEU A 1 82 ? -9.252 3.965 7.661 1.00 97.44 82 LEU A C 1
ATOM 600 O O . LEU A 1 82 ? -8.588 4.724 8.371 1.00 97.44 82 LEU A O 1
ATOM 604 N N . VAL A 1 83 ? -8.777 2.818 7.181 1.00 97.94 83 VAL A N 1
ATOM 605 C CA . VAL A 1 83 ? -7.363 2.429 7.243 1.00 97.94 83 VAL A CA 1
ATOM 606 C C . VAL A 1 83 ? -6.813 2.390 5.820 1.00 97.94 83 VAL A C 1
ATOM 608 O O . VAL A 1 83 ? -7.330 1.674 4.966 1.00 97.94 83 VAL A O 1
ATOM 611 N N . LEU A 1 84 ? -5.784 3.185 5.548 1.00 96.25 84 LEU A N 1
ATOM 612 C CA . LEU A 1 84 ? -5.200 3.338 4.221 1.00 96.25 84 LEU A CA 1
ATOM 613 C C . LEU A 1 84 ? -3.849 2.633 4.130 1.00 96.25 84 LEU A C 1
ATOM 615 O O . LEU A 1 84 ? -2.995 2.791 5.002 1.00 96.25 84 LEU A O 1
ATOM 619 N N . PHE A 1 85 ? -3.643 1.923 3.027 1.00 94.19 85 PHE A N 1
ATOM 620 C CA . PHE A 1 85 ? -2.372 1.314 2.642 1.00 94.19 85 PHE A CA 1
ATOM 621 C C . PHE A 1 85 ? -1.943 1.827 1.267 1.00 94.19 85 PHE A C 1
ATOM 623 O O . PHE A 1 85 ? -2.778 2.263 0.476 1.00 94.19 85 PHE A O 1
ATOM 630 N N . GLY A 1 86 ? -0.653 1.725 0.949 1.00 89.38 86 GLY A N 1
ATOM 631 C CA . GLY A 1 86 ? -0.238 1.647 -0.452 1.00 89.38 86 GLY A CA 1
ATOM 632 C C . GLY A 1 86 ? -0.725 0.336 -1.080 1.00 89.38 86 GLY A C 1
ATOM 633 O O . GLY A 1 86 ? -0.884 -0.665 -0.381 1.00 89.38 86 GLY A O 1
ATOM 634 N N . ASN A 1 87 ? -0.976 0.342 -2.387 1.00 88.06 87 ASN A N 1
ATOM 635 C CA . ASN A 1 87 ? -1.420 -0.834 -3.144 1.00 88.06 87 ASN A CA 1
ATOM 636 C C . ASN A 1 87 ? -0.424 -2.008 -3.059 1.00 88.06 87 ASN A C 1
ATOM 638 O O . ASN A 1 87 ? -0.822 -3.170 -2.970 1.00 88.06 87 ASN A O 1
ATOM 642 N N . GLU A 1 88 ? 0.865 -1.677 -3.043 1.00 83.50 88 GLU A N 1
ATOM 643 C CA . GLU A 1 88 ? 2.004 -2.565 -2.826 1.00 83.50 88 GLU A CA 1
ATOM 644 C C . GLU A 1 88 ? 3.180 -1.763 -2.245 1.00 83.50 88 GLU A C 1
ATOM 646 O O . GLU A 1 88 ? 3.106 -0.535 -2.137 1.00 83.50 88 GLU A O 1
ATOM 651 N N . SER A 1 89 ? 4.263 -2.446 -1.870 1.00 77.50 89 SER A N 1
ATOM 652 C CA . SER A 1 89 ? 5.535 -1.802 -1.538 1.00 77.50 89 SER A CA 1
ATOM 653 C C . SER A 1 89 ? 6.543 -1.987 -2.669 1.00 77.50 89 SER A C 1
ATOM 655 O O . SER A 1 89 ? 6.572 -3.034 -3.305 1.00 77.50 89 SER A O 1
ATOM 657 N N . ALA A 1 90 ? 7.387 -0.980 -2.896 1.00 71.06 90 ALA A N 1
ATOM 658 C CA . ALA A 1 90 ? 8.310 -0.948 -4.035 1.00 71.06 90 ALA A CA 1
ATOM 659 C C . ALA A 1 90 ? 9.462 -1.970 -3.959 1.00 71.06 90 ALA A C 1
ATOM 661 O O . ALA A 1 90 ? 10.162 -2.175 -4.942 1.00 71.06 90 ALA A O 1
ATOM 662 N N . ASP A 1 91 ? 9.683 -2.576 -2.795 1.00 71.00 91 ASP A N 1
ATOM 663 C CA . ASP A 1 91 ? 10.729 -3.569 -2.557 1.00 71.00 91 ASP A CA 1
ATOM 664 C C . ASP A 1 91 ? 10.243 -4.997 -2.841 1.00 71.00 91 ASP A C 1
ATOM 666 O O . ASP A 1 91 ? 10.784 -5.675 -3.708 1.00 71.00 91 ASP A O 1
ATOM 670 N N . SER A 1 92 ? 9.193 -5.449 -2.153 1.00 71.44 92 SER A N 1
ATOM 671 C CA . SER A 1 92 ? 8.700 -6.826 -2.252 1.00 71.44 92 SER A CA 1
ATOM 672 C C . SER A 1 92 ? 7.518 -7.004 -3.201 1.00 71.44 92 SER A C 1
ATOM 674 O O . SER A 1 92 ? 7.192 -8.142 -3.530 1.00 71.44 92 SER A O 1
ATOM 676 N N . SER A 1 93 ? 6.871 -5.913 -3.642 1.00 78.00 93 SER A N 1
ATOM 677 C CA . SER A 1 93 ? 5.762 -5.913 -4.618 1.00 78.00 93 SER A CA 1
ATOM 678 C C . SER A 1 93 ? 4.701 -6.984 -4.323 1.00 78.00 93 SER A C 1
ATOM 680 O O . SER A 1 93 ? 4.207 -7.691 -5.197 1.00 78.00 93 SER A O 1
ATOM 682 N N . GLY A 1 94 ? 4.412 -7.193 -3.033 1.00 79.38 94 GLY A N 1
ATOM 683 C CA . GLY A 1 94 ? 3.690 -8.383 -2.583 1.00 79.38 94 GLY A CA 1
ATOM 684 C C . GLY A 1 94 ? 2.164 -8.282 -2.634 1.00 79.38 94 GLY A C 1
ATOM 685 O O . GLY A 1 94 ? 1.513 -9.309 -2.474 1.00 79.38 94 GLY A O 1
ATOM 686 N N . PHE A 1 95 ? 1.589 -7.076 -2.771 1.00 86.56 95 PHE A N 1
ATOM 687 C CA . PHE A 1 95 ? 0.138 -6.763 -2.787 1.00 86.56 95 PHE A CA 1
ATOM 688 C C . PHE A 1 95 ? -0.725 -7.387 -1.664 1.00 86.56 95 PHE A C 1
ATOM 690 O O . PHE A 1 95 ? -1.946 -7.466 -1.776 1.00 86.56 95 PHE A O 1
ATOM 697 N N . GLN A 1 96 ? -0.123 -7.856 -0.569 1.00 91.56 96 GLN A N 1
ATOM 698 C CA . GLN A 1 96 ? -0.807 -8.745 0.381 1.00 91.56 96 GLN A CA 1
ATOM 699 C C . GLN A 1 96 ? -1.170 -8.097 1.716 1.00 91.56 96 GLN A C 1
ATOM 701 O O . GLN A 1 96 ? -2.208 -8.426 2.288 1.00 91.56 96 GLN A O 1
ATOM 706 N N . VAL A 1 97 ? -0.324 -7.207 2.242 1.00 93.44 97 VAL A N 1
ATOM 707 C CA . VAL A 1 97 ? -0.413 -6.765 3.646 1.00 93.44 97 VAL A CA 1
ATOM 708 C C . VAL A 1 97 ? -1.749 -6.080 3.941 1.00 93.44 97 VAL A C 1
ATOM 710 O O . VAL A 1 97 ? -2.450 -6.502 4.857 1.00 93.44 97 VAL A O 1
ATOM 713 N N . GLY A 1 98 ? -2.152 -5.088 3.139 1.00 92.94 98 GLY A N 1
ATOM 714 C CA . GLY A 1 98 ? -3.413 -4.367 3.357 1.00 92.94 98 GLY A CA 1
ATOM 715 C C . GLY A 1 98 ? -4.650 -5.270 3.276 1.00 92.94 98 GLY A C 1
ATOM 716 O O . GLY A 1 98 ? -5.551 -5.157 4.103 1.00 92.94 98 GLY A O 1
ATOM 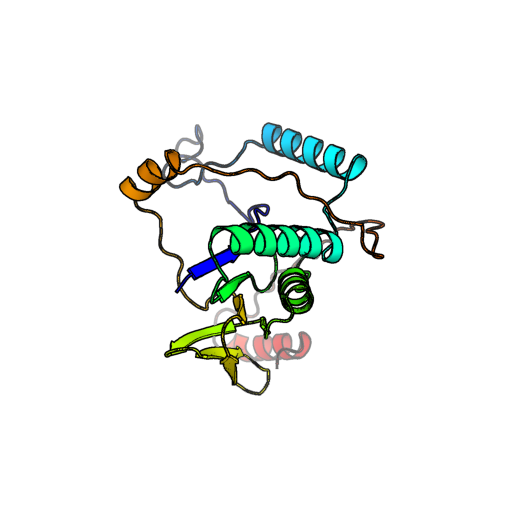717 N N . ILE A 1 99 ? -4.660 -6.225 2.338 1.00 96.38 99 ILE A N 1
ATOM 718 C CA . ILE A 1 99 ? -5.749 -7.205 2.179 1.00 96.38 99 ILE A CA 1
ATOM 719 C C . ILE A 1 99 ? -5.845 -8.104 3.418 1.00 96.38 99 ILE A C 1
ATOM 721 O O . ILE A 1 99 ? -6.930 -8.308 3.960 1.00 96.38 99 ILE A O 1
ATOM 725 N N . ARG A 1 100 ? -4.705 -8.614 3.897 1.00 96.38 100 ARG A N 1
ATOM 726 C CA . ARG A 1 100 ? -4.640 -9.472 5.089 1.00 96.38 100 ARG A CA 1
ATOM 727 C C . ARG A 1 100 ? -5.060 -8.725 6.353 1.00 96.38 100 ARG A C 1
ATOM 729 O O . ARG A 1 100 ? -5.789 -9.295 7.159 1.00 96.38 100 ARG A O 1
ATOM 736 N N . VAL A 1 101 ? -4.658 -7.460 6.505 1.00 97.69 101 VAL A N 1
ATOM 737 C CA . VAL A 1 101 ? -5.101 -6.609 7.622 1.00 97.69 101 VAL A CA 1
ATOM 738 C C . VAL A 1 101 ? -6.612 -6.399 7.567 1.00 97.69 101 VAL A C 1
ATOM 740 O O . VAL A 1 101 ? -7.283 -6.588 8.577 1.00 97.69 101 VAL A O 1
ATOM 743 N N . ALA A 1 102 ? -7.168 -6.064 6.401 1.00 98.12 102 ALA A N 1
ATOM 744 C CA . ALA A 1 102 ? -8.609 -5.878 6.257 1.00 98.12 102 ALA A CA 1
ATOM 745 C C . ALA A 1 102 ? -9.398 -7.138 6.625 1.00 98.12 102 ALA A C 1
ATOM 747 O O . ALA A 1 102 ? -10.359 -7.063 7.388 1.00 98.12 102 ALA A O 1
ATOM 748 N N . HIS A 1 103 ? -8.940 -8.298 6.145 1.00 98.00 103 HIS A N 1
ATOM 749 C CA . HIS A 1 103 ? -9.527 -9.587 6.491 1.00 98.00 103 HIS A CA 1
ATOM 750 C C . HIS A 1 103 ? -9.441 -9.868 7.999 1.00 98.00 103 HIS A C 1
ATOM 752 O O . HIS A 1 103 ? -10.440 -10.245 8.605 1.00 98.00 103 HIS A O 1
ATOM 758 N N . ALA A 1 104 ? -8.278 -9.652 8.625 1.00 97.38 104 ALA A N 1
ATOM 759 C CA . ALA A 1 104 ? -8.090 -9.854 10.064 1.00 97.38 104 ALA A CA 1
ATOM 760 C C . ALA A 1 104 ? -8.984 -8.937 10.918 1.00 97.38 104 ALA A C 1
ATOM 762 O O . ALA A 1 104 ? -9.463 -9.352 11.969 1.00 97.38 104 ALA A O 1
ATOM 763 N N . LEU A 1 105 ? -9.244 -7.712 10.451 1.00 97.75 105 LEU A N 1
ATOM 764 C CA . LEU A 1 105 ? -10.144 -6.755 11.101 1.00 97.75 105 LEU A CA 1
ATOM 765 C C . LEU A 1 105 ? -11.629 -6.973 10.751 1.00 97.75 105 LEU A C 1
ATOM 767 O O . LEU A 1 105 ? -12.478 -6.259 11.282 1.00 97.75 105 LEU A O 1
ATOM 771 N N . GLY A 1 106 ? -11.951 -7.900 9.840 1.00 98.12 106 GLY A N 1
ATOM 772 C CA . GLY A 1 106 ? -13.315 -8.133 9.358 1.00 98.12 106 GLY A CA 1
ATOM 773 C C . GLY A 1 106 ? -13.915 -6.946 8.594 1.00 98.12 106 GLY A C 1
ATOM 774 O O . GLY A 1 106 ? -15.121 -6.721 8.669 1.00 98.12 106 GLY A O 1
ATOM 775 N N . ARG A 1 107 ? -13.087 -6.156 7.896 1.00 98.31 107 ARG A N 1
ATOM 776 C CA . ARG A 1 107 ? -13.506 -4.922 7.208 1.00 98.31 107 ARG A CA 1
ATOM 777 C C . ARG A 1 107 ? -13.586 -5.101 5.693 1.00 98.31 107 ARG A C 1
ATOM 779 O O . ARG A 1 107 ? -12.725 -5.773 5.119 1.00 98.31 107 ARG A O 1
ATOM 786 N N . PRO A 1 108 ? -14.560 -4.455 5.024 1.00 98.25 108 PRO A N 1
ATOM 787 C CA . PRO A 1 108 ? -14.581 -4.392 3.570 1.00 98.25 108 PRO A CA 1
ATOM 788 C C . PRO A 1 108 ? -13.334 -3.663 3.049 1.00 98.25 108 PRO A C 1
ATOM 790 O O . PRO A 1 108 ? -12.842 -2.716 3.670 1.00 98.25 108 PRO A O 1
ATOM 793 N N . MET A 1 109 ? -12.824 -4.121 1.905 1.00 97.38 109 MET A N 1
ATOM 794 C CA . MET A 1 109 ? -11.579 -3.637 1.314 1.00 97.38 109 MET A CA 1
ATOM 795 C C . MET A 1 109 ? -11.678 -3.532 -0.199 1.00 97.38 109 MET A C 1
ATOM 797 O O . MET A 1 109 ? -12.139 -4.461 -0.860 1.00 97.38 109 MET A O 1
ATOM 801 N N . VAL A 1 110 ? -11.141 -2.439 -0.739 1.00 97.12 110 VAL A N 1
ATOM 802 C CA . VAL A 1 110 ? -10.797 -2.315 -2.160 1.00 97.12 110 VAL A CA 1
ATOM 803 C C . VAL A 1 110 ? -9.314 -1.981 -2.267 1.00 97.12 110 VAL A C 1
ATOM 805 O O . VAL A 1 110 ? -8.845 -0.996 -1.695 1.00 97.12 110 VAL A O 1
ATOM 808 N N . ASN A 1 111 ? -8.571 -2.813 -2.998 1.00 94.12 111 ASN A N 1
ATOM 809 C CA . ASN A 1 111 ? -7.181 -2.545 -3.365 1.00 94.12 111 ASN A CA 1
ATOM 810 C C . ASN A 1 111 ? -7.107 -1.923 -4.769 1.00 94.12 111 ASN A C 1
ATOM 812 O O . ASN A 1 111 ? -8.019 -2.104 -5.578 1.00 94.12 111 ASN A O 1
ATOM 816 N N . GLY A 1 112 ? -6.017 -1.220 -5.071 1.00 91.12 112 GLY A N 1
ATOM 817 C CA . GLY A 1 112 ? -5.800 -0.616 -6.387 1.00 91.12 112 GLY A CA 1
ATOM 818 C C . GLY A 1 112 ? -6.604 0.660 -6.640 1.00 91.12 112 GLY A C 1
ATOM 819 O O . GLY A 1 112 ? -6.894 0.979 -7.791 1.00 91.12 112 GLY A O 1
ATOM 820 N N . ALA A 1 113 ? -6.979 1.391 -5.590 1.00 94.38 113 ALA A N 1
ATOM 821 C CA . ALA A 1 113 ? -7.794 2.592 -5.707 1.00 94.38 113 ALA A CA 1
ATOM 822 C C . ALA A 1 113 ? -7.086 3.696 -6.512 1.00 94.38 113 ALA A C 1
ATOM 824 O O . ALA A 1 113 ? -5.958 4.087 -6.200 1.00 94.38 113 ALA A O 1
ATOM 825 N N . LYS A 1 114 ? -7.796 4.227 -7.511 1.00 93.88 114 LYS A N 1
ATOM 826 C CA . LYS A 1 114 ? -7.452 5.396 -8.339 1.00 93.88 114 LYS A CA 1
ATOM 827 C C . LYS A 1 114 ? -8.417 6.570 -8.141 1.00 93.88 114 LYS A C 1
ATOM 829 O O . LYS A 1 114 ? -8.145 7.661 -8.631 1.00 93.88 114 LYS A O 1
ATOM 834 N N . GLY A 1 115 ? -9.481 6.373 -7.362 1.00 93.56 115 GLY A N 1
ATOM 835 C CA . GLY A 1 115 ? -10.353 7.422 -6.836 1.00 93.56 115 GLY A CA 1
ATOM 836 C C . GLY A 1 115 ? -10.894 7.038 -5.457 1.00 93.56 115 GLY A C 1
ATOM 837 O O . GLY A 1 1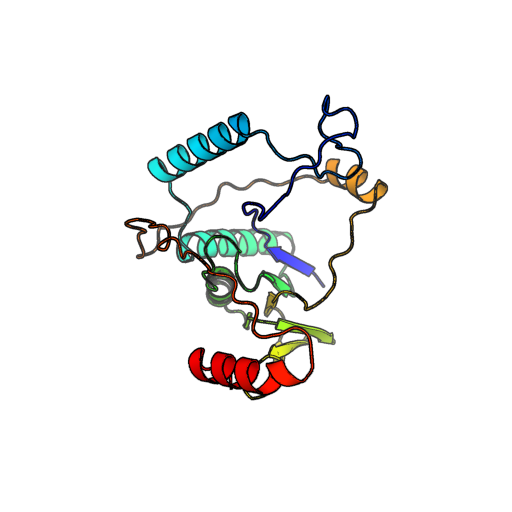15 ? -11.147 5.862 -5.200 1.00 93.56 115 GLY A O 1
ATOM 838 N N . LEU A 1 116 ? -11.044 8.018 -4.562 1.00 95.81 116 LEU A N 1
ATOM 839 C CA . LEU A 1 116 ? -11.600 7.833 -3.219 1.00 95.81 116 LEU A CA 1
ATOM 840 C C . LEU A 1 116 ? -12.359 9.096 -2.792 1.00 95.81 116 LEU A C 1
ATOM 842 O O . LEU A 1 116 ? -11.763 10.169 -2.684 1.00 95.81 116 LEU A O 1
ATOM 846 N N . ARG A 1 117 ? -13.656 8.959 -2.508 1.00 97.56 117 ARG A N 1
ATOM 847 C CA . ARG A 1 117 ? -14.495 9.995 -1.879 1.00 97.56 117 ARG A CA 1
ATOM 848 C C . ARG A 1 117 ? -15.253 9.402 -0.695 1.00 97.56 117 ARG A C 1
ATOM 850 O O . ARG A 1 117 ? -15.563 8.216 -0.695 1.00 97.56 117 ARG A O 1
ATOM 857 N N . VAL A 1 118 ? -15.558 10.223 0.304 1.00 97.12 118 VAL A N 1
ATOM 858 C CA . VAL A 1 118 ? -16.324 9.803 1.486 1.00 97.12 118 VAL A CA 1
ATOM 859 C C . VAL A 1 118 ? -17.581 10.652 1.589 1.00 97.12 118 VAL A C 1
ATOM 861 O O . VAL A 1 118 ? -17.492 11.879 1.608 1.00 97.12 118 VAL A O 1
ATOM 864 N N . GLU A 1 119 ? -18.735 9.996 1.678 1.00 97.12 119 GLU A N 1
ATOM 865 C CA . GLU A 1 119 ? -20.048 10.626 1.815 1.00 97.12 119 GLU A CA 1
ATOM 866 C C . GLU A 1 119 ? -20.803 9.971 2.977 1.00 97.12 119 GLU A C 1
ATOM 868 O O . GLU A 1 119 ? -21.203 8.809 2.926 1.00 97.12 119 GLU A O 1
ATOM 873 N N . GLY A 1 120 ? -20.964 10.714 4.076 1.00 95.44 120 GLY A N 1
ATOM 874 C CA . GLY A 1 120 ? -21.575 10.190 5.297 1.00 95.44 120 GLY A CA 1
ATOM 875 C C . GLY A 1 120 ? -20.797 8.997 5.863 1.00 95.44 120 GLY A C 1
ATOM 876 O O . GLY A 1 120 ? -19.663 9.153 6.310 1.00 95.44 120 GLY A O 1
ATOM 877 N N . ALA A 1 121 ? -21.427 7.821 5.857 1.00 96.44 121 ALA A N 1
ATOM 878 C CA . ALA A 1 121 ? -20.865 6.565 6.361 1.00 96.44 121 ALA A CA 1
ATOM 879 C C . ALA A 1 121 ? -20.313 5.647 5.251 1.00 96.44 121 ALA A C 1
ATOM 881 O O . ALA A 1 121 ? -19.924 4.514 5.535 1.00 96.44 121 ALA A O 1
ATOM 882 N N . THR A 1 122 ? -20.270 6.124 4.005 1.00 98.25 122 THR A N 1
ATOM 883 C CA . THR A 1 122 ? -19.874 5.329 2.839 1.00 98.25 122 THR A CA 1
ATOM 884 C C . THR A 1 122 ? -18.607 5.894 2.208 1.00 98.25 122 THR A C 1
ATOM 886 O O . THR A 1 122 ? -18.496 7.096 1.957 1.00 98.25 122 THR A O 1
ATOM 889 N N . ALA A 1 123 ? -17.644 5.020 1.925 1.00 98.06 123 ALA A N 1
ATOM 890 C CA . ALA A 1 123 ? -16.499 5.331 1.081 1.00 98.06 123 ALA A CA 1
ATOM 891 C C . ALA A 1 123 ? -16.778 4.846 -0.346 1.00 98.06 123 ALA A C 1
ATOM 893 O O . ALA A 1 123 ? -17.037 3.662 -0.555 1.00 98.06 123 ALA A O 1
ATOM 894 N N . HIS A 1 124 ? -16.707 5.742 -1.328 1.00 98.44 124 HIS A N 1
ATOM 895 C CA . HIS A 1 124 ? -16.792 5.374 -2.738 1.00 98.44 124 HIS A CA 1
ATOM 896 C C . HIS A 1 124 ? -15.383 5.291 -3.318 1.00 98.44 124 HIS A C 1
ATOM 898 O O . HIS A 1 124 ? -14.613 6.255 -3.235 1.00 98.44 124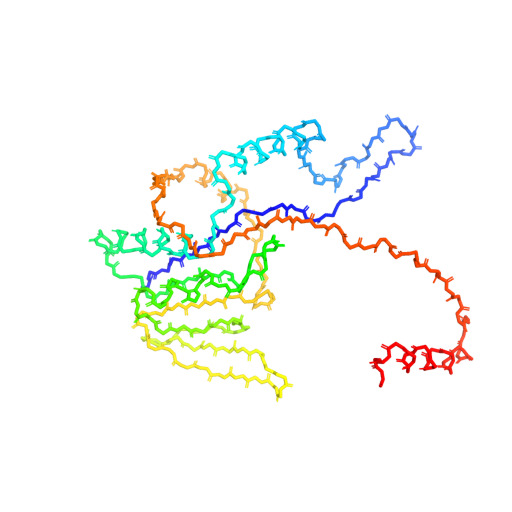 HIS A O 1
ATOM 904 N N . VAL A 1 125 ? -15.059 4.141 -3.900 1.00 98.06 125 VAL A N 1
ATOM 905 C CA . VAL A 1 125 ? -13.725 3.816 -4.405 1.00 98.06 125 VAL A CA 1
ATOM 906 C C . VAL A 1 125 ? -13.813 3.468 -5.880 1.00 98.06 125 VAL A C 1
ATOM 908 O O . VAL A 1 125 ? -14.651 2.664 -6.274 1.00 98.06 125 VAL A O 1
ATOM 911 N N . GLU A 1 126 ? -12.925 4.038 -6.686 1.00 97.25 126 GLU A N 1
ATOM 912 C CA . GLU A 1 126 ? -12.771 3.678 -8.096 1.00 97.25 126 GLU A CA 1
ATOM 913 C C . GLU A 1 126 ? -11.431 2.979 -8.312 1.00 97.25 126 GLU A C 1
ATOM 915 O O . GLU A 1 126 ? -10.416 3.419 -7.764 1.00 97.25 126 GLU A O 1
ATOM 920 N N . ARG A 1 127 ? -11.403 1.927 -9.135 1.00 94.12 127 ARG A N 1
ATOM 921 C CA . ARG A 1 127 ? -10.163 1.292 -9.608 1.00 94.12 127 ARG A CA 1
ATOM 922 C C . ARG A 1 127 ? -10.188 1.068 -11.116 1.00 94.12 127 ARG A C 1
ATOM 924 O O . ARG A 1 127 ? -11.251 0.983 -11.730 1.00 94.12 127 ARG A O 1
ATOM 931 N N . GLU A 1 128 ? -8.999 0.995 -11.696 1.00 90.25 128 GLU A N 1
ATOM 932 C CA . GLU A 1 128 ? -8.796 0.614 -13.095 1.00 90.25 128 GLU A CA 1
ATOM 933 C C . GLU A 1 128 ? -8.963 -0.901 -13.252 1.00 90.25 128 GLU A C 1
ATOM 935 O O . GLU A 1 128 ? -8.487 -1.669 -12.414 1.00 90.25 128 GLU A O 1
ATOM 940 N N . ALA A 1 129 ? -9.605 -1.309 -14.341 1.00 89.25 129 ALA A N 1
ATOM 941 C CA . ALA A 1 129 ? -9.705 -2.687 -14.802 1.00 89.25 129 ALA A CA 1
ATOM 942 C C . ALA A 1 129 ? -9.424 -2.722 -16.311 1.00 89.25 129 ALA A C 1
ATOM 944 O O . ALA A 1 129 ? -9.568 -1.703 -16.985 1.00 89.25 129 ALA A O 1
ATOM 945 N N . ASP A 1 130 ? -9.083 -3.886 -16.861 1.00 86.56 130 ASP A N 1
ATOM 946 C CA . ASP A 1 130 ? -8.712 -4.013 -18.281 1.00 86.56 130 ASP A CA 1
ATOM 947 C C . ASP A 1 130 ? -9.790 -3.461 -19.232 1.00 86.56 130 ASP A C 1
ATOM 949 O O . ASP A 1 130 ? -9.486 -2.827 -20.239 1.00 86.56 130 ASP A O 1
ATOM 953 N N . ALA A 1 131 ? -11.066 -3.645 -18.880 1.00 88.50 131 ALA A N 1
ATOM 954 C CA . ALA A 1 131 ? -12.212 -3.178 -19.659 1.00 88.50 131 ALA A CA 1
ATOM 955 C C . ALA A 1 131 ? -12.716 -1.768 -19.269 1.00 88.50 131 ALA A C 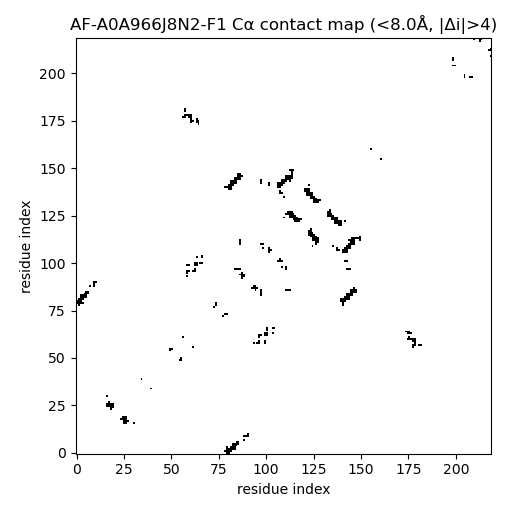1
ATOM 957 O O . ALA A 1 131 ? -13.759 -1.338 -19.764 1.00 88.50 131 ALA A O 1
ATOM 958 N N . GLY A 1 132 ? -12.027 -1.046 -18.374 1.00 91.88 132 GLY A N 1
ATOM 959 C CA . GLY A 1 132 ? -12.396 0.315 -17.977 1.00 91.88 132 GLY A CA 1
ATOM 960 C C . GLY A 1 132 ? -12.198 0.615 -16.491 1.00 91.88 132 GLY A C 1
ATOM 961 O O . GLY A 1 132 ? -11.083 0.603 -15.975 1.00 91.88 132 GLY A O 1
ATOM 962 N N . ARG A 1 133 ? -13.285 0.975 -15.800 1.00 94.06 133 ARG A N 1
ATOM 963 C CA . ARG A 1 133 ? -13.267 1.338 -14.375 1.00 94.06 133 ARG A CA 1
ATOM 964 C C . ARG A 1 133 ? -14.343 0.594 -13.611 1.00 94.06 133 ARG A C 1
ATOM 966 O O . ARG A 1 133 ? -15.463 0.452 -14.094 1.00 94.06 133 ARG A O 1
ATOM 973 N N . GLU A 1 134 ? -14.009 0.197 -12.395 1.00 96.06 134 GLU A N 1
ATOM 974 C CA . GLU A 1 134 ? -14.958 -0.346 -11.432 1.00 96.06 134 GLU A CA 1
ATOM 975 C C . GLU A 1 134 ? -15.163 0.664 -10.306 1.00 96.06 134 GLU A C 1
ATOM 977 O O . GLU A 1 134 ? -14.202 1.267 -9.822 1.00 96.06 134 GLU A O 1
ATOM 982 N N . ALA A 1 135 ? -16.416 0.834 -9.893 1.00 97.00 135 ALA A N 1
ATOM 983 C CA . ALA A 1 135 ? -16.809 1.702 -8.795 1.00 97.00 135 ALA A CA 1
ATOM 984 C C . ALA A 1 135 ? -17.432 0.860 -7.678 1.00 97.00 135 ALA A C 1
ATOM 986 O O . ALA A 1 135 ? -18.318 0.041 -7.924 1.00 97.00 135 ALA A O 1
ATOM 987 N N . TYR A 1 136 ? -16.970 1.082 -6.453 1.00 98.06 136 TYR A N 1
ATOM 988 C CA . TYR A 1 136 ? -17.393 0.368 -5.257 1.00 98.06 136 TYR A CA 1
ATOM 989 C C . TYR A 1 136 ? -17.915 1.340 -4.212 1.00 98.06 136 TYR A C 1
ATOM 991 O O . TYR A 1 136 ? -17.404 2.451 -4.074 1.00 98.06 136 TYR A O 1
ATOM 999 N N . GLU A 1 137 ? -18.878 0.876 -3.424 1.00 98.38 137 GLU A N 1
ATOM 1000 C CA . GLU A 1 137 ? -19.358 1.554 -2.226 1.00 98.38 137 GLU A CA 1
ATOM 1001 C C . GLU A 1 137 ? -19.076 0.661 -1.022 1.00 98.38 137 GLU A C 1
ATOM 1003 O O . GLU A 1 137 ? -19.529 -0.482 -0.960 1.00 98.38 137 GLU A O 1
ATOM 1008 N N . LEU A 1 138 ? -18.283 1.168 -0.082 1.00 97.88 138 LEU A N 1
ATOM 1009 C CA . LEU A 1 138 ? -17.866 0.440 1.107 1.00 97.88 138 LEU A CA 1
ATOM 1010 C C . LEU A 1 138 ? -18.517 1.082 2.333 1.00 97.88 138 LEU A C 1
ATOM 1012 O O . LEU A 1 138 ? -18.291 2.275 2.571 1.00 97.88 138 LEU A O 1
ATOM 1016 N N . PRO A 1 139 ? -19.288 0.329 3.139 1.00 98.06 139 PRO A N 1
ATOM 1017 C CA . PRO A 1 139 ? -19.706 0.824 4.441 1.00 98.06 139 PRO A CA 1
ATOM 1018 C C . PRO A 1 139 ? -18.470 0.984 5.333 1.00 98.06 139 PRO A C 1
ATOM 1020 O O . PRO A 1 139 ? -17.635 0.082 5.412 1.00 98.06 139 PRO A O 1
ATOM 1023 N N . MET A 1 140 ? -18.341 2.133 5.998 1.00 97.56 140 MET A N 1
ATOM 1024 C CA . MET A 1 140 ? -17.270 2.358 6.967 1.00 97.56 140 MET A CA 1
ATOM 1025 C C . MET A 1 140 ? -17.630 1.726 8.326 1.00 97.56 140 MET A C 1
ATOM 1027 O O . MET A 1 140 ? -18.797 1.775 8.726 1.00 97.56 140 MET A O 1
ATOM 1031 N N . PRO A 1 141 ? -16.656 1.141 9.052 1.00 98.19 141 PRO A N 1
ATOM 1032 C CA . PRO A 1 141 ? -15.211 1.238 8.831 1.00 98.19 141 PRO A CA 1
ATOM 1033 C C . PRO A 1 141 ? -14.685 0.341 7.700 1.00 98.19 141 PRO A C 1
ATOM 1035 O O . PRO A 1 141 ? -15.026 -0.836 7.623 1.00 98.19 141 PRO A O 1
ATOM 1038 N N . ALA A 1 142 ? -13.806 0.885 6.854 1.00 98.38 142 ALA A N 1
ATOM 1039 C CA . ALA A 1 142 ? -13.272 0.189 5.680 1.00 98.38 142 ALA A CA 1
ATOM 1040 C C . ALA A 1 142 ? -11.744 0.304 5.569 1.00 98.38 142 ALA A C 1
ATOM 1042 O O . ALA A 1 142 ? -11.106 1.149 6.203 1.00 98.38 142 ALA A O 1
ATOM 1043 N N . VAL A 1 143 ? -11.152 -0.556 4.743 1.00 98.38 143 VAL A N 1
ATOM 1044 C CA . VAL A 1 143 ? -9.736 -0.481 4.366 1.00 98.38 143 VAL A CA 1
ATOM 1045 C C . VAL A 1 143 ? -9.643 -0.140 2.881 1.00 98.38 143 VAL A C 1
ATOM 1047 O O . VAL A 1 143 ? -10.465 -0.590 2.085 1.00 98.38 143 VAL A O 1
ATOM 1050 N N . VAL A 1 144 ? -8.665 0.679 2.492 1.00 96.88 144 VAL A N 1
ATOM 1051 C CA . VAL A 1 144 ? -8.432 1.015 1.079 1.00 96.88 144 VAL A CA 1
ATOM 1052 C C . VAL A 1 144 ? -6.943 0.973 0.765 1.00 96.88 144 VAL A C 1
ATOM 1054 O O . VAL A 1 144 ? -6.129 1.586 1.456 1.00 96.88 144 VAL A O 1
ATOM 1057 N N . GLY A 1 145 ? -6.588 0.258 -0.300 1.00 94.94 145 GLY A N 1
ATOM 1058 C CA . GLY A 1 145 ? -5.235 0.220 -0.843 1.00 94.94 145 GLY A CA 1
ATOM 1059 C C . GLY A 1 145 ? -5.106 1.171 -2.025 1.00 94.94 145 GLY A C 1
ATOM 1060 O O . GLY A 1 145 ? -5.808 1.035 -3.024 1.00 94.94 145 GLY A O 1
ATOM 1061 N N . VAL A 1 146 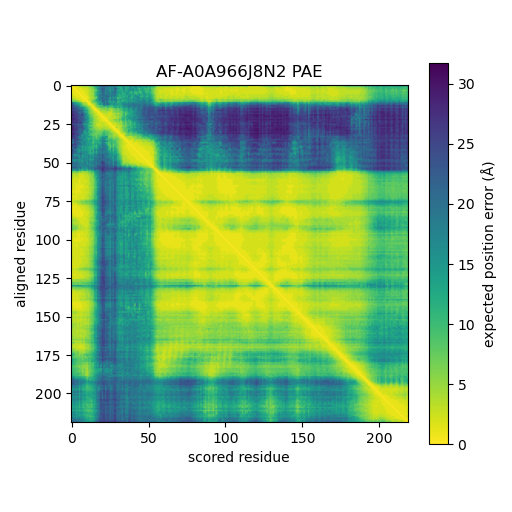? -4.230 2.160 -1.896 1.00 92.06 146 VAL A N 1
ATOM 1062 C CA . VAL A 1 146 ? -4.099 3.297 -2.805 1.00 92.06 146 VAL A CA 1
ATOM 1063 C C . VAL A 1 146 ? -3.015 3.030 -3.843 1.00 92.06 146 VAL A C 1
ATOM 1065 O O . VAL A 1 146 ? -1.857 2.797 -3.489 1.00 92.06 146 VAL A O 1
ATOM 1068 N N . LYS A 1 147 ? -3.377 3.088 -5.129 1.00 87.56 147 LYS A N 1
ATOM 1069 C CA . LYS A 1 147 ? -2.430 2.963 -6.244 1.00 87.56 147 LYS A CA 1
ATOM 1070 C C . LYS A 1 147 ? -1.793 4.317 -6.546 1.00 87.56 147 LYS A C 1
ATOM 1072 O O . LYS A 1 147 ? -2.402 5.374 -6.353 1.00 87.56 147 LYS A O 1
ATOM 1077 N N . GLU A 1 148 ? -0.556 4.288 -7.023 1.00 81.38 148 GLU A N 1
ATOM 1078 C CA . GLU A 1 148 ? 0.148 5.499 -7.430 1.00 81.38 148 GLU A CA 1
ATOM 1079 C C . GLU A 1 148 ? -0.634 6.308 -8.480 1.00 81.38 148 GLU A C 1
ATOM 1081 O O . GLU A 1 148 ? -1.413 5.792 -9.294 1.00 81.38 148 GLU A O 1
ATOM 1086 N N . GLY A 1 149 ? -0.466 7.629 -8.421 1.00 78.12 149 GLY A N 1
ATOM 1087 C CA . GLY A 1 149 ? -1.172 8.557 -9.297 1.00 78.12 149 GLY A CA 1
ATOM 1088 C C . GLY A 1 149 ? -2.674 8.686 -9.020 1.00 78.12 149 GLY A C 1
ATOM 1089 O O . GLY A 1 149 ? -3.400 9.086 -9.924 1.00 78.12 149 GLY A O 1
ATOM 1090 N N . ILE A 1 150 ? -3.169 8.335 -7.824 1.00 87.31 150 ILE A N 1
ATOM 1091 C CA . ILE A 1 150 ? -4.504 8.770 -7.359 1.00 87.31 150 ILE A CA 1
ATOM 1092 C C . ILE A 1 150 ? -4.548 10.292 -7.113 1.00 87.31 150 ILE A C 1
ATOM 1094 O O . ILE A 1 150 ? -5.587 10.932 -7.235 1.00 87.31 150 ILE A O 1
ATOM 1098 N N . ASN A 1 151 ? -3.412 10.876 -6.719 1.00 85.44 151 ASN A N 1
ATOM 1099 C CA . ASN A 1 151 ? -3.218 12.289 -6.415 1.00 85.44 151 ASN A CA 1
ATOM 1100 C C . ASN A 1 151 ? -1.724 12.645 -6.526 1.00 85.44 151 ASN A C 1
ATOM 1102 O O . ASN A 1 151 ? -0.887 11.780 -6.786 1.00 85.44 151 ASN A O 1
ATOM 1106 N N . LEU A 1 152 ? -1.400 13.924 -6.321 1.00 83.38 152 LEU A N 1
ATOM 1107 C CA . LEU A 1 152 ? -0.028 14.424 -6.245 1.00 83.38 152 LEU A CA 1
ATOM 1108 C C . LEU A 1 152 ? 0.330 14.728 -4.777 1.00 83.38 152 LEU A C 1
ATOM 1110 O O . LEU A 1 152 ? -0.226 15.680 -4.210 1.00 83.38 152 LEU A O 1
ATOM 1114 N N . PRO A 1 153 ? 1.240 13.959 -4.142 1.00 82.44 153 PRO A N 1
ATOM 1115 C CA . PRO A 1 153 ? 1.700 14.247 -2.789 1.00 82.44 153 PRO A CA 1
ATOM 1116 C C . PRO A 1 153 ? 2.314 15.645 -2.700 1.00 82.44 153 PRO A C 1
ATOM 1118 O O . PRO A 1 153 ? 3.176 16.028 -3.488 1.00 82.44 153 PRO A O 1
ATOM 1121 N N . ARG A 1 154 ? 1.867 16.433 -1.722 1.00 83.38 154 ARG A N 1
ATOM 1122 C CA . ARG A 1 154 ? 2.373 17.795 -1.519 1.00 83.38 154 ARG A CA 1
ATOM 1123 C C . ARG A 1 154 ? 3.729 17.762 -0.824 1.00 83.38 154 ARG A C 1
ATOM 1125 O O . ARG A 1 154 ? 3.912 17.027 0.145 1.00 83.38 154 ARG A O 1
ATOM 1132 N N . TYR A 1 155 ? 4.639 18.637 -1.244 1.00 87.31 155 TYR A N 1
ATOM 1133 C CA . TYR A 1 155 ? 5.886 18.850 -0.515 1.00 87.31 155 TYR A CA 1
ATOM 1134 C C . TYR A 1 155 ? 5.614 19.436 0.881 1.00 87.31 155 TYR A C 1
ATOM 1136 O O . TYR A 1 155 ? 4.786 20.346 1.025 1.00 87.31 155 TYR A O 1
ATOM 1144 N N . PRO A 1 156 ? 6.310 18.956 1.927 1.00 84.31 156 PRO A N 1
ATOM 1145 C CA . PRO A 1 156 ? 6.168 19.511 3.264 1.00 84.31 156 PRO A CA 1
ATOM 1146 C C . PRO A 1 156 ? 6.748 20.929 3.322 1.00 84.31 156 PRO A C 1
ATOM 1148 O O . PRO A 1 156 ? 7.854 21.193 2.853 1.00 84.31 156 PRO A O 1
ATOM 1151 N N . THR A 1 157 ? 6.027 21.853 3.959 1.00 90.25 157 THR A N 1
ATOM 1152 C CA . THR A 1 157 ? 6.531 23.216 4.191 1.00 90.25 157 THR A CA 1
ATOM 1153 C C . THR A 1 157 ? 7.620 23.223 5.268 1.00 90.25 157 THR A C 1
ATOM 1155 O O . THR A 1 157 ? 7.648 22.357 6.144 1.00 90.25 157 THR A O 1
ATOM 1158 N N . MET A 1 158 ? 8.486 24.242 5.281 1.00 90.69 158 MET A N 1
ATOM 1159 C CA . MET A 1 158 ? 9.512 24.393 6.329 1.00 90.69 158 MET A CA 1
ATOM 1160 C C . MET A 1 158 ? 8.915 24.440 7.740 1.00 90.69 158 MET A C 1
ATOM 1162 O O . MET A 1 158 ? 9.413 23.774 8.648 1.00 90.69 158 MET A O 1
ATOM 1166 N N . LYS A 1 159 ? 7.805 25.171 7.916 1.00 92.06 159 LYS A N 1
ATOM 1167 C CA . LYS A 1 159 ? 7.061 25.194 9.184 1.00 92.06 159 LYS A CA 1
ATOM 1168 C C . LYS A 1 159 ? 6.559 23.795 9.558 1.00 92.06 159 LYS A C 1
ATOM 1170 O O . LYS A 1 159 ? 6.700 23.398 10.710 1.00 92.06 159 LYS A O 1
ATOM 1175 N N . GLY A 1 160 ? 6.047 23.035 8.585 1.00 90.69 160 GLY A N 1
ATOM 1176 C CA . GLY A 1 160 ? 5.617 21.648 8.777 1.00 90.69 160 GLY A CA 1
ATOM 1177 C C . GLY A 1 160 ? 6.752 20.728 9.234 1.00 90.69 160 GLY A C 1
ATOM 1178 O O . GLY A 1 160 ? 6.595 20.017 10.221 1.00 90.69 160 GLY A O 1
ATOM 1179 N N . ARG A 1 161 ? 7.926 20.807 8.592 1.00 90.38 161 ARG A N 1
ATOM 1180 C CA . ARG A 1 161 ? 9.120 20.022 8.969 1.00 90.38 161 ARG A CA 1
ATOM 1181 C C . ARG A 1 161 ? 9.622 20.332 10.382 1.00 90.38 161 ARG A C 1
ATOM 1183 O O . ARG A 1 161 ? 10.135 19.452 11.064 1.00 90.38 161 ARG A O 1
ATOM 1190 N N . LEU A 1 162 ? 9.522 21.585 10.825 1.00 90.69 162 LEU A N 1
ATOM 1191 C CA . LEU A 1 162 ? 9.907 21.971 12.186 1.00 90.69 162 LEU A CA 1
ATOM 1192 C C . LEU A 1 162 ? 8.883 21.496 13.223 1.00 90.69 162 LEU A C 1
ATOM 1194 O O . LEU A 1 162 ? 9.271 21.067 14.308 1.00 90.69 162 LEU A O 1
ATOM 1198 N N . ALA A 1 163 ? 7.591 21.552 12.890 1.00 91.06 163 ALA A N 1
ATOM 1199 C CA . ALA A 1 163 ? 6.524 21.063 13.757 1.00 91.06 163 ALA A CA 1
ATOM 1200 C C . ALA A 1 163 ? 6.587 19.538 13.941 1.00 91.06 163 ALA A C 1
ATOM 1202 O O . ALA A 1 163 ? 6.423 19.059 15.061 1.00 91.06 163 ALA A O 1
ATOM 1203 N N . SER A 1 164 ? 6.898 18.780 12.882 1.00 88.12 164 SER A N 1
ATOM 1204 C CA . SER A 1 164 ? 6.950 17.314 12.941 1.00 88.12 164 SER A CA 1
ATOM 1205 C C . SER A 1 164 ? 8.033 16.781 13.883 1.00 88.12 164 SER A C 1
ATOM 1207 O O . SER A 1 164 ? 7.834 15.737 14.488 1.00 88.12 164 SER A O 1
ATOM 1209 N N . LYS A 1 165 ? 9.140 17.511 14.089 1.00 89.25 165 LYS A N 1
ATOM 1210 C CA . LYS A 1 165 ? 10.190 17.129 15.0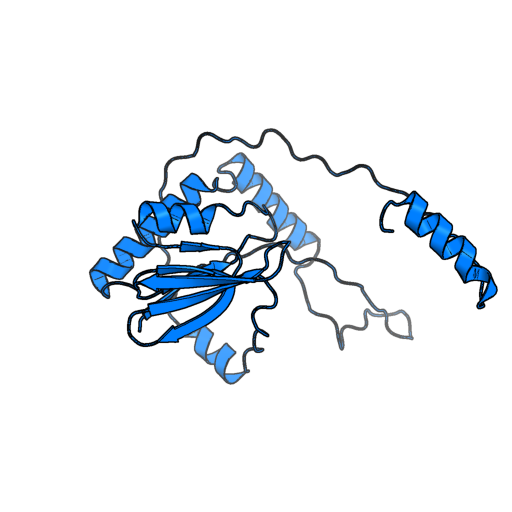58 1.00 89.25 165 LYS A CA 1
ATOM 1211 C C . LYS A 1 165 ? 9.706 17.084 16.512 1.00 89.25 165 LYS A C 1
ATOM 1213 O O . LYS A 1 165 ? 10.371 16.484 17.344 1.00 89.25 165 LYS A O 1
ATOM 1218 N N . LYS A 1 166 ? 8.596 17.760 16.826 1.00 91.44 166 LYS A N 1
ATOM 1219 C CA . LYS A 1 166 ? 7.995 17.780 18.168 1.00 91.44 166 LYS A CA 1
ATOM 1220 C C . LYS A 1 166 ? 6.899 16.727 18.340 1.00 91.44 166 LYS A C 1
ATOM 1222 O O . LYS A 1 166 ? 6.413 16.559 19.454 1.00 91.44 166 LYS A O 1
ATOM 1227 N N . ALA A 1 167 ? 6.466 16.079 17.257 1.00 89.38 167 ALA A N 1
ATOM 1228 C CA . ALA A 1 167 ? 5.449 15.043 17.332 1.00 89.38 167 ALA A CA 1
ATOM 1229 C C . ALA A 1 167 ? 6.025 13.822 18.058 1.00 89.38 167 ALA A C 1
ATOM 1231 O O . ALA A 1 167 ? 7.098 13.334 17.702 1.00 89.38 167 ALA A O 1
ATOM 1232 N N . GLY A 1 168 ? 5.321 13.347 19.086 1.00 89.19 168 GLY A N 1
ATOM 1233 C CA . GLY A 1 168 ? 5.692 12.120 19.780 1.00 89.19 168 GLY A CA 1
ATOM 1234 C C . GLY A 1 168 ? 5.526 10.921 18.852 1.00 89.19 168 GLY A C 1
ATOM 1235 O O . GLY A 1 168 ? 4.481 10.769 18.221 1.00 89.19 168 GLY A O 1
ATOM 1236 N N . VAL A 1 169 ? 6.553 10.080 18.774 1.00 89.31 169 VAL A N 1
ATOM 1237 C CA . VAL A 1 169 ? 6.489 8.791 18.082 1.00 89.31 169 VAL A CA 1
ATOM 1238 C C . VAL A 1 169 ? 6.359 7.722 19.151 1.00 89.31 169 VAL A C 1
ATOM 1240 O O . VAL A 1 169 ? 7.253 7.558 19.979 1.00 89.31 169 VAL A O 1
ATOM 1243 N N . VAL A 1 170 ? 5.224 7.030 19.151 1.00 90.25 170 VAL A N 1
ATOM 1244 C CA . VAL A 1 170 ? 5.037 5.846 19.985 1.00 90.25 170 VAL A CA 1
ATOM 1245 C C . VAL A 1 170 ? 5.623 4.665 19.228 1.00 90.25 170 VAL A C 1
ATOM 1247 O O . VAL A 1 170 ? 5.186 4.359 18.119 1.00 90.25 170 VAL A O 1
ATOM 1250 N N . THR A 1 171 ? 6.617 4.020 19.827 1.00 90.38 171 THR A N 1
ATOM 1251 C CA . THR A 1 171 ? 7.200 2.785 19.306 1.00 90.38 171 THR A CA 1
ATOM 1252 C C . THR A 1 171 ? 6.583 1.614 20.046 1.00 90.38 171 THR A C 1
ATOM 1254 O O . THR A 1 171 ? 6.552 1.597 21.275 1.00 90.38 171 THR A O 1
ATOM 1257 N N . VAL A 1 172 ? 6.102 0.638 19.288 1.00 87.38 172 VAL A N 1
ATOM 1258 C CA . VAL A 1 172 ? 5.623 -0.640 19.807 1.00 87.38 172 VAL A CA 1
ATOM 1259 C C . VAL A 1 172 ? 6.536 -1.735 19.288 1.00 87.38 172 VAL A C 1
ATOM 1261 O O . VAL A 1 172 ? 6.946 -1.690 18.128 1.00 87.38 172 VAL A O 1
ATOM 1264 N N . GLU A 1 173 ? 6.856 -2.703 20.140 1.00 88.00 173 GLU A N 1
ATOM 1265 C CA . GLU A 1 173 ? 7.585 -3.888 19.702 1.00 88.00 173 GLU A CA 1
ATOM 1266 C C . GLU A 1 173 ? 6.617 -4.779 18.912 1.00 88.00 173 GLU A C 1
ATOM 1268 O O . GLU A 1 173 ? 5.578 -5.175 19.457 1.00 88.00 173 GLU A O 1
ATOM 1273 N N . PRO A 1 174 ? 6.880 -5.060 17.626 1.00 85.38 174 PRO A N 1
ATOM 1274 C CA . PRO A 1 174 ? 5.957 -5.844 16.831 1.00 85.38 174 PRO A CA 1
ATOM 1275 C C . PRO A 1 174 ? 6.036 -7.317 17.244 1.00 85.38 174 PRO A C 1
ATOM 1277 O O . PRO A 1 174 ? 7.112 -7.882 17.437 1.00 85.38 174 PRO A O 1
ATOM 1280 N N . ALA A 1 175 ? 4.880 -7.976 17.308 1.00 86.31 175 ALA A N 1
ATOM 1281 C CA . ALA A 1 175 ? 4.776 -9.413 17.537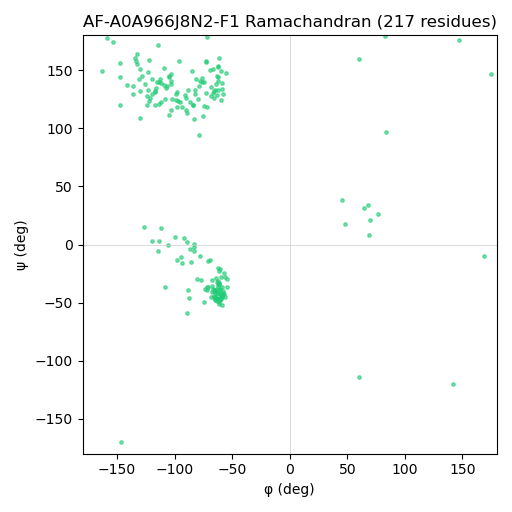 1.00 86.31 175 ALA A CA 1
ATOM 1282 C C . ALA A 1 175 ? 3.894 -10.065 16.465 1.00 86.31 175 ALA A C 1
ATOM 1284 O O . ALA A 1 175 ? 2.920 -9.478 15.999 1.00 86.31 175 ALA A O 1
ATOM 1285 N N . GLY A 1 176 ? 4.239 -11.289 16.079 1.00 83.81 176 GLY A N 1
ATOM 1286 C CA . GLY A 1 176 ? 3.497 -12.070 15.096 1.00 83.81 176 GLY A CA 1
ATOM 1287 C C . GLY A 1 176 ? 4.226 -13.367 14.776 1.00 83.81 176 GLY A C 1
ATOM 1288 O O . GLY A 1 176 ? 5.460 -13.398 14.782 1.00 83.81 176 GLY A O 1
ATOM 1289 N N . GLU A 1 177 ? 3.466 -14.423 14.502 1.00 86.25 177 GLU A N 1
ATOM 1290 C CA . GLU A 1 177 ? 4.011 -15.699 14.037 1.00 86.25 177 GLU A CA 1
ATOM 1291 C C . GLU A 1 177 ? 4.412 -15.610 12.564 1.00 86.25 177 GLU A C 1
ATOM 1293 O O . GLU A 1 177 ? 3.740 -14.948 11.769 1.00 86.25 177 GLU A O 1
ATOM 1298 N N . ALA A 1 178 ? 5.511 -16.277 12.210 1.00 82.81 178 ALA A N 1
ATOM 1299 C CA . ALA A 1 178 ? 5.941 -16.385 10.824 1.00 82.81 178 ALA A CA 1
ATOM 1300 C C . ALA A 1 178 ? 4.888 -17.124 9.984 1.00 82.81 178 ALA A C 1
ATOM 1302 O O . ALA A 1 178 ? 4.284 -18.105 10.425 1.00 82.81 178 ALA A O 1
ATOM 1303 N N . GLY A 1 179 ? 4.678 -16.645 8.763 1.00 82.75 179 GLY A N 1
ATOM 1304 C CA . GLY A 1 179 ? 3.884 -17.329 7.756 1.00 82.75 179 GLY A CA 1
ATOM 1305 C C . GLY A 1 179 ? 4.585 -18.571 7.198 1.00 82.75 179 GLY A C 1
ATOM 1306 O O . GLY A 1 179 ? 5.715 -18.904 7.545 1.00 82.75 179 GLY A O 1
ATOM 1307 N N . GLY A 1 180 ? 3.903 -19.266 6.285 1.00 82.25 180 GLY A N 1
ATOM 1308 C CA . GLY A 1 180 ? 4.418 -20.498 5.670 1.00 82.25 180 GLY A CA 1
ATOM 1309 C C . GLY A 1 180 ? 5.369 -20.300 4.482 1.00 82.25 180 GLY A C 1
ATOM 1310 O O . GLY A 1 180 ? 5.828 -21.288 3.916 1.00 82.25 180 GLY A O 1
ATOM 1311 N N . LEU A 1 181 ? 5.628 -19.059 4.055 1.00 77.81 181 LEU A N 1
ATOM 1312 C CA . LEU A 1 181 ? 6.501 -18.761 2.916 1.00 77.81 181 LEU A CA 1
ATOM 1313 C C . LEU A 1 181 ? 7.903 -18.400 3.398 1.00 77.81 181 LEU A C 1
ATOM 1315 O O . LEU A 1 181 ? 8.061 -17.533 4.252 1.00 77.81 181 LEU A O 1
ATOM 1319 N N . GLN A 1 182 ? 8.912 -19.022 2.793 1.00 73.94 182 GLN A N 1
ATOM 1320 C CA . GLN A 1 182 ? 10.316 -18.760 3.081 1.00 73.94 182 GLN A CA 1
ATOM 1321 C C . GLN A 1 182 ? 11.050 -18.367 1.798 1.00 73.94 182 GLN A C 1
ATOM 1323 O O . GLN A 1 182 ? 11.003 -19.082 0.795 1.00 73.94 182 GLN A O 1
ATOM 1328 N N . MET A 1 183 ? 11.753 -17.235 1.839 1.00 69.75 183 MET A N 1
ATOM 1329 C CA . MET A 1 183 ? 12.666 -16.838 0.772 1.00 69.75 183 MET A CA 1
ATOM 1330 C C . MET A 1 183 ? 13.902 -17.742 0.808 1.00 69.75 183 MET A C 1
ATOM 1332 O O . MET A 1 183 ? 14.622 -17.775 1.801 1.00 69.75 183 MET A O 1
ATOM 1336 N N . VAL A 1 184 ? 14.136 -18.488 -0.273 1.00 74.25 184 VAL A N 1
ATOM 1337 C CA . VAL A 1 184 ? 15.308 -19.373 -0.389 1.00 74.25 184 VAL A CA 1
ATOM 1338 C C . VAL A 1 184 ? 16.512 -18.616 -0.949 1.00 74.25 184 VAL A C 1
ATOM 1340 O O . VAL A 1 184 ? 17.618 -18.758 -0.441 1.00 74.25 184 VAL A O 1
ATOM 1343 N N . THR A 1 185 ? 16.324 -17.831 -2.016 1.00 64.38 185 THR A N 1
ATOM 1344 C CA . THR A 1 185 ? 17.405 -17.057 -2.643 1.00 64.38 185 THR A CA 1
ATOM 1345 C C . THR A 1 185 ? 16.849 -15.961 -3.556 1.00 64.38 185 THR A C 1
ATOM 1347 O O . THR A 1 185 ? 15.802 -16.154 -4.178 1.00 64.38 185 THR A O 1
ATOM 1350 N N . LEU A 1 186 ? 17.573 -14.847 -3.681 1.00 64.25 186 LEU A N 1
ATOM 1351 C CA . LEU A 1 186 ? 17.348 -13.813 -4.693 1.00 64.25 186 LEU A CA 1
ATOM 1352 C C . LEU A 1 186 ? 18.404 -13.949 -5.791 1.00 64.25 186 LEU A C 1
ATOM 1354 O O . LEU A 1 186 ? 19.572 -14.219 -5.512 1.00 64.25 186 LEU A O 1
ATOM 1358 N N . LYS A 1 187 ? 18.002 -13.763 -7.050 1.00 54.22 187 LYS A N 1
ATOM 1359 C CA . LYS A 1 187 ? 18.917 -13.772 -8.197 1.00 54.22 187 LYS A CA 1
ATOM 1360 C C . LYS A 1 187 ? 18.677 -12.531 -9.047 1.00 54.22 187 LYS A C 1
ATOM 1362 O O . LYS A 1 187 ? 17.517 -12.262 -9.364 1.00 54.22 187 LYS A O 1
ATOM 1367 N N . PRO A 1 188 ? 19.729 -11.800 -9.447 1.00 57.44 188 PRO A N 1
ATOM 1368 C CA . PRO A 1 188 ? 19.563 -10.732 -10.417 1.00 57.44 188 PRO A CA 1
ATOM 1369 C C . PRO A 1 188 ? 19.088 -11.320 -11.758 1.00 57.44 188 PRO A C 1
ATOM 1371 O O . PRO A 1 188 ? 19.484 -12.440 -12.109 1.00 57.44 188 PRO A O 1
ATOM 1374 N N . PRO A 1 189 ? 18.239 -10.603 -12.519 1.00 74.56 189 PRO A N 1
ATOM 1375 C CA . PRO A 1 189 ? 17.934 -10.998 -13.886 1.00 74.56 189 PRO A CA 1
ATOM 1376 C C . PRO A 1 189 ? 19.218 -10.967 -14.734 1.00 74.56 189 PRO A C 1
ATOM 1378 O O . PRO A 1 189 ? 20.136 -10.205 -14.423 1.00 74.56 189 PRO A O 1
ATOM 1381 N N . PRO A 1 190 ? 19.305 -11.772 -15.807 1.00 80.44 190 PRO A N 1
ATOM 1382 C CA . PRO A 1 190 ? 20.443 -11.706 -16.714 1.00 80.44 190 PRO A CA 1
ATOM 1383 C C . PRO A 1 190 ? 20.558 -10.297 -17.303 1.00 80.44 190 PRO A C 1
ATOM 1385 O O . PRO A 1 190 ? 19.558 -9.724 -17.746 1.00 80.44 190 PRO A O 1
ATOM 1388 N N . GLU A 1 191 ? 21.773 -9.746 -17.318 1.00 77.50 191 GLU A N 1
ATOM 1389 C CA . GLU A 1 191 ? 22.031 -8.462 -17.964 1.00 77.50 191 GLU A CA 1
ATOM 1390 C C . GLU A 1 191 ? 21.671 -8.557 -19.450 1.00 77.50 191 GLU A C 1
ATOM 1392 O O . GLU A 1 191 ? 22.157 -9.424 -20.179 1.00 77.50 191 GLU A O 1
ATOM 1397 N N . ARG A 1 192 ? 20.787 -7.665 -19.900 1.00 79.25 192 ARG A N 1
ATOM 1398 C CA . ARG A 1 192 ? 20.458 -7.507 -21.316 1.00 79.25 192 ARG A CA 1
ATOM 1399 C C . ARG A 1 192 ? 21.342 -6.409 -21.889 1.00 79.25 192 ARG A C 1
ATOM 1401 O O . ARG A 1 192 ? 21.258 -5.260 -21.462 1.00 79.25 192 ARG A O 1
ATOM 1408 N N . THR A 1 193 ? 22.171 -6.749 -22.867 1.00 77.50 193 THR A N 1
ATOM 1409 C CA . THR A 1 193 ? 22.853 -5.751 -23.692 1.00 77.50 193 THR A CA 1
ATOM 1410 C C . THR A 1 193 ? 21.839 -5.179 -24.676 1.00 77.50 193 THR A C 1
ATOM 1412 O O . THR A 1 193 ? 21.386 -5.889 -25.571 1.00 77.50 193 THR A O 1
ATOM 1415 N N . ASN A 1 194 ? 21.458 -3.915 -24.504 1.00 79.75 194 ASN A N 1
ATOM 1416 C CA . ASN A 1 194 ? 20.603 -3.230 -25.468 1.00 79.75 194 ASN A CA 1
ATOM 1417 C C . ASN A 1 194 ? 21.480 -2.678 -26.597 1.00 79.75 194 ASN A C 1
ATOM 1419 O O . ASN A 1 194 ? 22.362 -1.856 -26.347 1.00 79.75 194 ASN A O 1
ATOM 1423 N N . GLU A 1 195 ? 21.231 -3.106 -27.832 1.00 81.75 195 GLU A N 1
ATOM 1424 C CA . GLU A 1 195 ? 21.804 -2.477 -29.019 1.00 81.75 195 GLU A CA 1
ATOM 1425 C C . GLU A 1 195 ? 20.850 -1.382 -29.500 1.00 81.75 195 GLU A C 1
ATOM 1427 O O . GLU A 1 195 ? 19.655 -1.610 -29.678 1.00 81.75 195 GLU A O 1
ATOM 1432 N N . THR A 1 196 ? 21.358 -0.160 -29.660 1.00 84.75 196 THR A N 1
ATOM 1433 C CA . THR A 1 196 ? 20.559 0.936 -30.219 1.00 84.75 196 THR A CA 1
ATOM 1434 C C . THR A 1 196 ? 20.709 0.928 -31.730 1.00 84.75 196 THR A C 1
ATOM 1436 O O . THR A 1 196 ? 21.785 1.231 -32.243 1.00 84.75 196 THR A O 1
ATOM 1439 N N . VAL A 1 197 ? 19.623 0.624 -32.438 1.00 86.88 197 VAL A N 1
ATOM 1440 C CA . VAL A 1 197 ? 19.569 0.668 -33.902 1.00 86.88 197 VAL A CA 1
ATOM 1441 C C . VAL A 1 197 ? 18.842 1.937 -34.340 1.00 86.88 197 VAL A C 1
ATOM 1443 O O . VAL A 1 197 ? 17.715 2.198 -33.924 1.00 86.88 197 VAL A O 1
ATOM 1446 N N . ILE A 1 198 ? 19.485 2.741 -35.189 1.00 91.06 198 ILE A N 1
ATOM 1447 C CA . ILE A 1 198 ? 18.850 3.909 -35.809 1.00 91.06 198 ILE A CA 1
ATOM 1448 C C . ILE A 1 198 ? 18.060 3.435 -37.030 1.00 91.06 198 ILE A C 1
ATOM 1450 O O . ILE A 1 198 ? 18.645 3.087 -38.052 1.00 91.06 198 ILE A O 1
ATOM 1454 N N . LEU A 1 199 ? 16.730 3.441 -36.921 1.00 92.56 199 LEU A N 1
ATOM 1455 C CA . LEU A 1 199 ? 15.812 2.975 -37.973 1.00 92.56 199 LEU A CA 1
ATOM 1456 C C . LEU A 1 199 ? 15.622 3.991 -39.120 1.00 92.56 199 LEU A C 1
ATOM 1458 O O . LEU A 1 199 ? 15.041 3.666 -40.151 1.00 92.56 199 LEU A O 1
ATOM 1462 N N . GLY A 1 200 ? 16.118 5.221 -38.950 1.00 92.38 200 GLY A N 1
ATOM 1463 C CA . GLY A 1 200 ? 16.097 6.309 -39.934 1.00 92.38 200 GLY A CA 1
ATOM 1464 C C . GLY A 1 200 ? 15.975 7.682 -39.261 1.00 92.38 200 GLY A C 1
ATOM 1465 O O . GLY A 1 200 ? 15.861 7.763 -38.040 1.00 92.38 200 GLY A O 1
ATOM 1466 N N . ASN A 1 201 ? 16.036 8.768 -40.043 1.00 93.81 201 ASN A N 1
ATOM 1467 C CA . ASN A 1 201 ? 16.003 10.151 -39.523 1.00 93.81 201 ASN A CA 1
ATOM 1468 C C . ASN A 1 201 ? 14.817 10.979 -40.055 1.00 93.81 201 ASN A C 1
ATOM 1470 O O . ASN A 1 201 ? 14.707 12.166 -39.747 1.00 93.81 201 ASN A O 1
ATOM 1474 N N . GLY A 1 202 ? 13.939 10.371 -40.850 1.00 92.94 202 GLY A N 1
ATOM 1475 C CA . GLY A 1 202 ? 12.776 11.010 -41.445 1.00 92.94 202 GLY A CA 1
ATOM 1476 C C . GLY A 1 202 ? 11.577 10.063 -41.585 1.00 92.94 202 GLY A C 1
ATOM 1477 O O . GLY A 1 202 ? 11.577 8.959 -41.031 1.00 92.94 202 GLY A O 1
ATOM 1478 N N . PRO A 1 203 ? 10.524 10.494 -42.304 1.00 95.44 203 PRO A N 1
ATOM 1479 C CA . PRO A 1 203 ? 9.283 9.732 -42.473 1.00 95.44 203 PRO A CA 1
ATOM 1480 C C . PRO A 1 203 ? 9.467 8.327 -43.065 1.00 95.44 203 PRO A C 1
ATOM 1482 O O . PRO A 1 203 ? 8.639 7.451 -42.833 1.00 95.44 203 PRO A O 1
ATOM 1485 N N . GLU A 1 204 ? 10.549 8.090 -43.806 1.00 94.31 204 GLU A N 1
ATOM 1486 C CA . GLU A 1 204 ? 10.909 6.791 -44.378 1.00 94.31 204 GLU A CA 1
ATOM 1487 C C . GLU A 1 204 ? 11.154 5.695 -43.327 1.00 94.31 204 GLU A C 1
ATOM 1489 O O . GLU A 1 204 ? 10.990 4.516 -43.632 1.00 94.31 204 GLU A O 1
ATOM 1494 N N . ALA A 1 205 ? 11.474 6.070 -42.083 1.00 96.38 205 ALA A N 1
ATOM 1495 C CA . ALA A 1 205 ? 11.668 5.132 -40.978 1.00 96.38 205 ALA A CA 1
ATOM 1496 C C . ALA A 1 205 ? 10.359 4.483 -40.493 1.00 96.38 205 ALA A C 1
ATOM 1498 O O . ALA A 1 205 ? 10.402 3.512 -39.742 1.00 96.38 205 ALA A O 1
ATOM 1499 N N . ALA A 1 206 ? 9.192 5.010 -40.890 1.00 95.69 206 ALA A N 1
ATOM 1500 C CA . ALA A 1 206 ? 7.902 4.590 -40.345 1.00 95.69 206 ALA A CA 1
ATOM 1501 C C . ALA A 1 206 ? 7.624 3.090 -40.531 1.00 95.69 206 ALA A C 1
ATOM 1503 O O . ALA A 1 206 ? 7.130 2.456 -39.605 1.00 95.69 206 ALA A O 1
ATOM 1504 N N . ALA A 1 207 ? 7.979 2.514 -41.686 1.00 95.69 207 ALA A N 1
ATOM 1505 C CA . ALA A 1 207 ? 7.805 1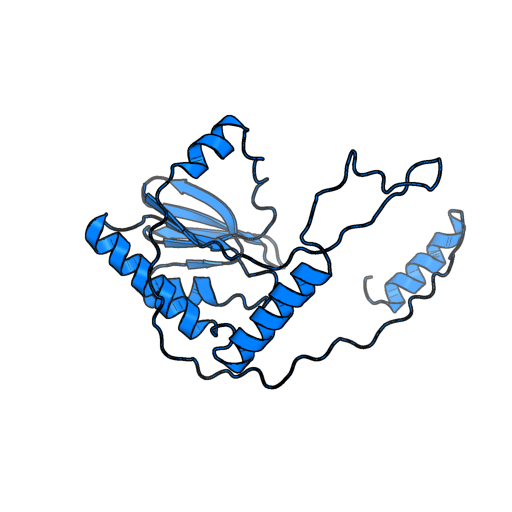.081 -41.931 1.00 95.69 207 ALA A CA 1
ATOM 1506 C C . ALA A 1 207 ? 8.684 0.234 -40.996 1.00 95.69 207 ALA A C 1
ATOM 1508 O O . ALA A 1 207 ? 8.175 -0.650 -40.322 1.00 95.69 207 ALA A O 1
ATOM 1509 N N . ALA A 1 208 ? 9.966 0.586 -40.857 1.00 94.44 208 ALA A N 1
ATOM 1510 C CA . ALA A 1 208 ? 10.889 -0.115 -39.964 1.00 94.44 208 ALA A CA 1
ATOM 1511 C C . ALA A 1 208 ? 10.473 -0.013 -38.485 1.00 94.44 208 ALA A C 1
ATOM 1513 O O . ALA A 1 208 ? 10.701 -0.935 -37.709 1.00 94.44 208 ALA A O 1
ATOM 1514 N N . VAL A 1 209 ? 9.848 1.099 -38.082 1.00 94.19 209 VAL A N 1
ATOM 1515 C CA . VAL A 1 209 ? 9.258 1.225 -36.742 1.00 94.19 209 VAL A CA 1
ATOM 1516 C C . VAL A 1 209 ? 8.092 0.252 -36.572 1.00 94.19 209 VAL A C 1
ATOM 1518 O O . VAL A 1 209 ? 8.031 -0.413 -35.544 1.00 94.19 209 VAL A O 1
ATOM 1521 N N . VAL A 1 210 ? 7.191 0.143 -37.555 1.00 95.94 210 VAL A N 1
ATOM 1522 C CA . VAL A 1 210 ? 6.074 -0.817 -37.508 1.00 95.94 210 VAL A CA 1
ATOM 1523 C C . VAL A 1 210 ? 6.593 -2.250 -37.407 1.00 95.94 210 VAL A C 1
ATOM 1525 O O . VAL A 1 210 ? 6.153 -2.965 -36.513 1.00 95.94 210 VAL A O 1
ATOM 1528 N N . ASP A 1 211 ? 7.578 -2.626 -38.225 1.00 95.25 211 ASP A N 1
ATOM 1529 C CA . ASP A 1 211 ? 8.176 -3.967 -38.203 1.00 95.25 211 ASP A CA 1
ATOM 1530 C C . ASP A 1 211 ? 8.728 -4.320 -36.808 1.00 95.25 211 ASP A C 1
ATOM 1532 O O . ASP A 1 211 ? 8.463 -5.399 -36.280 1.00 95.25 211 ASP A O 1
ATOM 1536 N N . VAL A 1 212 ? 9.445 -3.388 -36.165 1.00 93.50 212 VAL A N 1
ATOM 1537 C CA . VAL A 1 212 ? 9.970 -3.584 -34.801 1.00 93.50 212 VAL A CA 1
ATOM 1538 C C . VAL A 1 212 ? 8.842 -3.710 -33.779 1.00 93.50 212 VAL A C 1
ATOM 1540 O O . VAL A 1 212 ? 8.934 -4.523 -32.863 1.00 93.50 212 VAL A O 1
ATOM 1543 N N . LEU A 1 213 ? 7.781 -2.909 -33.902 1.00 94.00 213 LEU A N 1
ATOM 1544 C CA . LEU A 1 213 ? 6.645 -2.964 -32.983 1.00 94.00 213 LEU A CA 1
ATOM 1545 C C . LEU A 1 213 ? 5.854 -4.282 -33.118 1.00 94.00 213 LEU A C 1
ATOM 1547 O O . LEU A 1 213 ? 5.407 -4.817 -32.102 1.00 94.00 213 LEU A O 1
ATOM 1551 N N . GLU A 1 214 ? 5.728 -4.830 -34.331 1.00 95.56 214 GLU A N 1
ATOM 1552 C CA . GLU A 1 214 ? 5.183 -6.176 -34.565 1.00 95.56 214 GLU A CA 1
ATOM 1553 C C . GLU A 1 214 ? 6.103 -7.262 -33.983 1.00 95.56 214 GLU A C 1
ATOM 1555 O O . GLU A 1 214 ? 5.630 -8.165 -33.293 1.00 95.56 214 GLU A O 1
ATOM 1560 N N . GLU A 1 215 ? 7.422 -7.155 -34.189 1.00 92.38 215 GLU A N 1
ATOM 1561 C CA . GLU A 1 215 ? 8.412 -8.106 -33.663 1.00 92.38 215 GLU A CA 1
ATOM 1562 C C . GLU A 1 215 ? 8.371 -8.198 -32.131 1.00 92.38 215 GLU A C 1
ATOM 1564 O O . GLU A 1 215 ? 8.397 -9.295 -31.568 1.00 92.38 215 GLU A O 1
ATOM 1569 N N . ILE A 1 216 ? 8.274 -7.055 -31.442 1.00 90.38 216 ILE A N 1
ATOM 1570 C CA . ILE A 1 216 ? 8.190 -7.020 -29.975 1.00 90.38 216 ILE A CA 1
ATOM 1571 C C . ILE A 1 216 ? 6.762 -7.236 -29.443 1.00 90.38 216 ILE A C 1
ATOM 1573 O O . ILE A 1 216 ? 6.567 -7.234 -28.226 1.00 90.38 216 ILE A O 1
ATOM 1577 N N . GLY A 1 217 ? 5.778 -7.434 -30.328 1.00 90.94 217 GLY A N 1
ATOM 1578 C CA . GLY A 1 217 ? 4.399 -7.784 -29.983 1.00 90.94 217 GLY A CA 1
ATOM 1579 C C . GLY A 1 217 ? 3.621 -6.677 -29.269 1.00 90.94 217 GLY A C 1
ATOM 1580 O O . GLY A 1 217 ? 2.827 -6.969 -28.374 1.00 90.94 217 GLY A O 1
ATOM 1581 N N . VAL A 1 218 ? 3.878 -5.411 -29.610 1.00 89.81 218 VAL A N 1
ATOM 1582 C CA . VAL A 1 218 ? 3.148 -4.248 -29.060 1.00 89.81 218 VAL A CA 1
ATOM 1583 C C . VAL A 1 218 ? 2.165 -3.622 -30.056 1.00 89.81 218 VAL A C 1
ATOM 1585 O O . VAL A 1 218 ? 1.487 -2.653 -29.705 1.00 89.81 218 VAL A O 1
ATOM 1588 N N . LEU A 1 219 ? 2.092 -4.170 -31.272 1.00 80.56 219 LEU A N 1
ATOM 1589 C CA . LEU A 1 219 ? 1.039 -3.935 -32.264 1.00 80.56 219 LEU A CA 1
ATOM 1590 C C . LEU A 1 219 ? 0.147 -5.170 -32.418 1.00 80.56 219 LEU A C 1
ATOM 1592 O O . LEU A 1 219 ? 0.652 -6.296 -32.211 1.00 80.56 219 LEU A O 1
#

Mean predicted aligned error: 10.57 Å